Protein AF-0000000078215970 (afdb_homodimer)

Radius of gyration: 23.98 Å; Cα contacts (8 Å, |Δi|>4): 285; chains: 2; bounding box: 44×104×71 Å

InterPro domains:
  IPR000651 Ras-like guanine nucleotide exchange factor, N-terminal [PF00618] (35-127)
  IPR000651 Ras-like guanine nucleotide exchange factor, N-terminal [PS50212] (32-131)
  IPR023578 Ras guanine nucleotide exchange factor domain superfamily [SSF48366] (26-126)

Secondary structure (DSSP, 8-state):
----------------------TTTT-EEE-TTS-EEEE-HHHHHHHHS-BTTBPPPHHHHHHHHHHHHHHS-HHHHHHHHHHHHHHHHHH-GGGGSHHHHHHHHHHHHHHHHHHHHH-GGGGS-HHHH--/----------------------GGGG-EEE-TTS-EEEE-HHHHHHHHS-BTTBPPPHHHHHHHHHHHHHHS-HHHHHHHHHHHHHHHHHH-GGGGSHHHHHHHHHHHHHHHHHHHHH-GGGGS-HHHH--

pLDDT: mean 75.42, std 20.26, range [30.3, 95.69]

Organism: Teladorsagia circumcincta (NCBI:txid45464)

Solvent-accessible surface area (backbone atoms only — not comparable to full-atom values): 15361 Å² total; per-residue (Å²): 135,80,82,73,79,74,80,86,79,77,87,79,82,60,64,49,70,59,63,88,47,64,89,81,43,44,43,44,36,24,40,87,85,66,47,69,74,48,54,44,69,70,38,44,52,56,62,62,48,51,54,100,83,43,75,67,50,70,69,57,46,49,45,47,51,55,59,47,52,75,78,38,52,61,34,54,49,49,48,53,52,53,52,50,51,54,49,52,45,69,72,35,73,64,32,67,36,68,67,43,39,39,51,53,34,33,44,50,35,32,49,50,46,51,46,48,69,76,42,51,75,64,37,46,43,66,75,62,61,82,100,136,79,81,73,79,76,81,86,76,78,87,81,85,59,66,49,71,59,63,87,47,64,90,80,43,48,44,45,38,26,42,83,85,66,46,70,74,48,53,44,69,69,38,44,52,58,62,62,47,53,55,101,82,44,76,68,51,71,68,58,46,48,45,47,51,54,59,46,52,76,77,38,53,62,32,55,48,50,49,53,52,51,51,50,51,53,49,53,44,70,71,34,73,64,33,67,38,68,67,43,40,40,52,53,33,31,42,51,36,34,50,51,47,51,46,46,69,76,44,53,75,64,37,46,42,65,79,63,61,79,99

Sequence (262 aa):
MGYLRSPCEPAASARATAAALGPNQHDIVVDALGNVLSGSPEALIARLLPTRNSTADTNYMFSLLLNLRTVMSPEELMQKIVQQCMFTQNADAVNFCREGRDRMFSHLLRLCREWATSIPHDFRSEHMRTRMGYLRSPCEPAASARATAAALGPNQHDIVVDALGNVLSGSPEALIARLLPTRNSTADTNYMFSLLLNLRTVMSPEELMQKIVQQCMFTQNADAVNFCREGRDRMFSHLLRLCREWATSIPHDFRSEHMRTR

Foldseek 3Di:
DDPPDDDDPPDDDQPQPQPPDDPQLSFWRAGPVRATPAGDLLNLLVVLQDDPPDQQDLRNLLSSLVRNVVPDALVVNVVSNVVVLVVVCPVDCVSVDPVVVVSRVVSVVVSVVSCCVNPVLSPDDPVVNVD/DPPPPDDDPDDDDQPQPQPPDDPQLRFWRAGVVRATPAGDLLNLLVVLQDDPPDQQDLRNLLSSLVRNVVPDALVVNVVSNVVVLVVVCVVDCVSVDPVVVVVRVVSVVVSVVSCCVNPVLSPDDPVVNVD

Structure (mmCIF, N/CA/C/O backbone):
data_AF-0000000078215970-model_v1
#
loop_
_entity.id
_entity.type
_entity.pdbx_description
1 polymer 'N-terminal Ras-GEF domain-containing protein'
#
loop_
_atom_site.group_PDB
_atom_site.id
_atom_site.type_symbol
_atom_site.label_atom_id
_atom_site.label_alt_id
_atom_site.label_comp_id
_atom_site.label_asym_id
_atom_site.label_entity_id
_atom_site.label_seq_id
_atom_site.pdbx_PDB_ins_code
_atom_site.Cartn_x
_atom_site.Cartn_y
_atom_site.Cartn_z
_atom_site.occupancy
_atom_site.B_iso_or_equiv
_atom_site.auth_seq_id
_atom_site.auth_comp_id
_atom_site.auth_asym_id
_atom_site.auth_atom_id
_atom_site.pdbx_PDB_model_num
ATOM 1 N N . MET A 1 1 ? -24.953 -37.281 -49.156 1 32.38 1 MET A N 1
ATOM 2 C CA . MET A 1 1 ? -24.172 -37.906 -48.094 1 32.38 1 MET A CA 1
ATOM 3 C C . MET A 1 1 ? -23.578 -36.844 -47.156 1 32.38 1 MET A C 1
ATOM 5 O O . MET A 1 1 ? -22.734 -36.062 -47.594 1 32.38 1 MET A O 1
ATOM 9 N N . GLY A 1 2 ? -24.359 -36.281 -46.25 1 35.56 2 GLY A N 1
ATOM 10 C CA . GLY A 1 2 ? -24.297 -35.094 -45.406 1 35.56 2 GLY A CA 1
ATOM 11 C C . GLY A 1 2 ? -23.219 -35.188 -44.344 1 35.56 2 GLY A C 1
ATOM 12 O O . GLY A 1 2 ? -23.203 -36.125 -43.531 1 35.56 2 GLY A O 1
ATOM 13 N N . TYR A 1 3 ? -21.922 -34.688 -44.562 1 38.59 3 TYR A N 1
ATOM 14 C CA . TYR A 1 3 ? -20.75 -34.656 -43.688 1 38.59 3 TYR A CA 1
ATOM 15 C C . TYR A 1 3 ? -21.109 -34.094 -42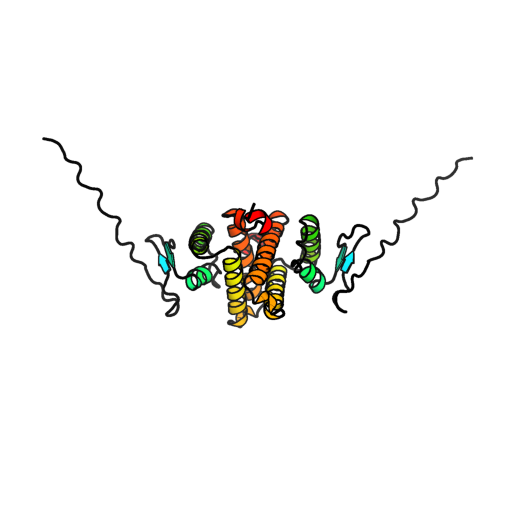.312 1 38.59 3 TYR A C 1
ATOM 17 O O . TYR A 1 3 ? -21.438 -32.906 -42.188 1 38.59 3 TYR A O 1
ATOM 25 N N . LEU A 1 4 ? -21.938 -34.812 -41.531 1 39.03 4 LEU A N 1
ATOM 26 C CA . LEU A 1 4 ? -22.297 -34.406 -40.188 1 39.03 4 LEU A CA 1
ATOM 27 C C . LEU A 1 4 ? -21.062 -34.062 -39.375 1 39.03 4 LEU A C 1
ATOM 29 O O . LEU A 1 4 ? -20.109 -34.844 -39.312 1 39.03 4 LEU A O 1
ATOM 33 N N . ARG A 1 5 ? -20.734 -32.75 -39.25 1 42.31 5 ARG A N 1
ATOM 34 C CA . ARG A 1 5 ? -19.719 -32.062 -38.469 1 42.31 5 ARG A CA 1
ATOM 35 C C . ARG A 1 5 ? -19.656 -32.562 -37.031 1 42.31 5 ARG A C 1
ATOM 37 O O . ARG A 1 5 ? -20.688 -32.625 -36.344 1 42.31 5 ARG A O 1
ATOM 44 N N . SER A 1 6 ? -18.766 -33.625 -36.812 1 40.88 6 SER A N 1
ATOM 45 C CA . SER A 1 6 ? -18.469 -34.219 -35.5 1 40.88 6 SER A CA 1
ATOM 46 C C . SER A 1 6 ? -18.344 -33.156 -34.406 1 40.88 6 SER A C 1
ATOM 48 O O . SER A 1 6 ? -17.906 -32.062 -34.688 1 40.88 6 SER A O 1
ATOM 50 N N . PRO A 1 7 ? -18.953 -33.375 -33.219 1 40.19 7 PRO A N 1
ATOM 51 C CA . PRO A 1 7 ? -19.047 -32.531 -32 1 40.19 7 PRO A CA 1
ATOM 52 C C . PRO A 1 7 ? -17.688 -32.094 -31.484 1 40.19 7 PRO A C 1
ATOM 54 O O . PRO A 1 7 ? -16.672 -32.75 -31.766 1 40.19 7 PRO A O 1
ATOM 57 N N . CYS A 1 8 ? -17.5 -30.812 -31.047 1 37.47 8 CYS A N 1
ATOM 58 C CA . CYS A 1 8 ? -16.5 -29.969 -30.375 1 37.47 8 CYS A CA 1
ATOM 59 C C . CYS A 1 8 ? -15.891 -30.688 -29.188 1 37.47 8 CYS A C 1
ATOM 61 O O . CYS A 1 8 ? -16.594 -31.062 -28.25 1 37.47 8 CYS A O 1
ATOM 63 N N . GLU A 1 9 ? -14.727 -31.469 -29.344 1 39.94 9 GLU A N 1
ATOM 64 C CA . GLU A 1 9 ? -13.891 -32.188 -28.375 1 39.94 9 GLU A CA 1
ATOM 65 C C . GLU A 1 9 ? -13.695 -31.359 -27.109 1 39.94 9 GLU A C 1
ATOM 67 O O . GLU A 1 9 ? -13.406 -30.156 -27.172 1 39.94 9 GLU A O 1
ATOM 72 N N . PRO A 1 10 ? -14.18 -31.75 -25.922 1 38.66 10 PRO A N 1
ATOM 73 C CA . PRO A 1 10 ? -14.055 -31.109 -24.609 1 38.66 10 PRO A CA 1
ATOM 74 C C . PRO A 1 10 ? -12.625 -30.656 -24.297 1 38.66 10 PRO A C 1
ATOM 76 O O . PRO A 1 10 ? -11.672 -31.203 -24.875 1 38.66 10 PRO A O 1
ATOM 79 N N . ALA A 1 11 ? -12.352 -29.469 -23.766 1 38.31 11 ALA A N 1
ATOM 80 C CA . ALA A 1 11 ? -11.188 -28.719 -23.312 1 38.31 11 ALA A CA 1
ATOM 81 C C . ALA A 1 11 ? -10.234 -29.609 -22.531 1 38.31 11 ALA A C 1
ATOM 83 O O . ALA A 1 11 ? -10.672 -30.453 -21.734 1 38.31 11 ALA A O 1
ATOM 84 N N . ALA A 1 12 ? -9.023 -30 -22.969 1 37.22 12 ALA A N 1
ATOM 85 C CA . ALA A 1 12 ? -7.82 -30.703 -22.547 1 37.22 12 ALA A CA 1
ATOM 86 C C . ALA A 1 12 ? -7.508 -30.438 -21.078 1 37.22 12 ALA A C 1
ATOM 88 O O . ALA A 1 12 ? -7.871 -29.375 -20.547 1 37.22 12 ALA A O 1
ATOM 89 N N . SER A 1 13 ? -7.078 -31.391 -20.219 1 37.66 13 SER A N 1
ATOM 90 C CA . SER A 1 13 ? -6.648 -31.703 -18.859 1 37.66 13 SER A CA 1
ATOM 91 C C . SER A 1 13 ? -5.465 -30.844 -18.438 1 37.66 13 SER A C 1
ATOM 93 O O . SER A 1 13 ? -4.332 -31.078 -18.859 1 37.66 13 SER A O 1
ATOM 95 N N . ALA A 1 14 ? -5.488 -29.547 -18.547 1 37.81 14 ALA A N 1
ATOM 96 C CA . ALA A 1 14 ? -4.398 -28.703 -18.062 1 37.81 14 ALA A CA 1
ATOM 97 C C . ALA A 1 14 ? -3.846 -29.219 -16.734 1 37.81 14 ALA A C 1
ATOM 99 O O . ALA A 1 14 ? -4.574 -29.312 -15.75 1 37.81 14 ALA A O 1
ATOM 100 N N . ARG A 1 15 ? -2.928 -30.078 -16.656 1 37.91 15 ARG A N 1
ATOM 101 C CA . ARG A 1 15 ? -2.088 -30.641 -15.602 1 37.91 15 ARG A CA 1
ATOM 102 C C . ARG A 1 15 ? -1.518 -29.531 -14.719 1 37.91 15 ARG A C 1
ATOM 104 O O . ARG A 1 15 ? -0.857 -28.609 -15.211 1 37.91 15 ARG A O 1
ATOM 111 N N . ALA A 1 16 ? -2.191 -29.109 -13.539 1 40.09 16 ALA A N 1
ATOM 112 C CA . ALA A 1 16 ? -1.858 -28.297 -12.367 1 40.09 16 ALA A CA 1
ATOM 113 C C . ALA A 1 16 ? -0.458 -28.625 -11.852 1 40.09 16 ALA A C 1
ATOM 115 O O . ALA A 1 16 ? -0.216 -29.719 -11.352 1 40.09 16 ALA A O 1
ATOM 116 N N . THR A 1 17 ? 0.567 -28.438 -12.539 1 38.75 17 THR A N 1
ATOM 117 C CA . THR A 1 17 ? 1.866 -28.609 -11.898 1 38.75 17 THR A CA 1
ATOM 118 C C . THR A 1 17 ? 1.917 -27.891 -10.555 1 38.75 17 THR A C 1
ATOM 120 O O . THR A 1 17 ? 1.728 -26.688 -10.484 1 38.75 17 THR A O 1
ATOM 123 N N . ALA A 1 18 ? 1.501 -28.438 -9.383 1 39.09 18 ALA A N 1
ATOM 124 C CA . ALA A 1 18 ? 1.571 -28.125 -7.961 1 39.09 18 ALA A CA 1
ATOM 125 C C . ALA A 1 18 ? 3.008 -27.828 -7.535 1 39.09 18 ALA A C 1
ATOM 127 O O . ALA A 1 18 ? 3.828 -28.75 -7.434 1 39.09 18 ALA A O 1
ATOM 128 N N . ALA A 1 19 ? 3.738 -26.891 -7.902 1 38.03 19 ALA A N 1
ATOM 129 C CA . ALA A 1 19 ? 5.059 -26.609 -7.344 1 38.03 19 ALA A CA 1
ATOM 130 C C . ALA A 1 19 ? 5.035 -26.688 -5.82 1 38.03 19 ALA A C 1
ATOM 132 O O . ALA A 1 19 ? 3.986 -26.516 -5.199 1 38.03 19 ALA A O 1
ATOM 133 N N . ALA A 1 20 ? 6.215 -27.109 -5.121 1 35.5 20 ALA A N 1
ATOM 134 C CA . ALA A 1 20 ? 6.57 -27.578 -3.781 1 35.5 20 ALA A CA 1
ATOM 135 C C . ALA A 1 20 ? 6.32 -26.484 -2.74 1 35.5 20 ALA A C 1
ATOM 137 O O . ALA A 1 20 ? 7.266 -25.906 -2.205 1 35.5 20 ALA A O 1
ATOM 138 N N . LEU A 1 21 ? 5.609 -25.406 -2.918 1 41.88 21 LEU A N 1
ATOM 139 C CA . LEU A 1 21 ? 5.488 -24.547 -1.74 1 41.88 21 LEU A CA 1
ATOM 140 C C . LEU A 1 21 ? 4.977 -25.344 -0.543 1 41.88 21 LEU A C 1
ATOM 142 O O . LEU A 1 21 ? 4.355 -26.391 -0.712 1 41.88 21 LEU A O 1
ATOM 146 N N . GLY A 1 22 ? 5.332 -25.062 0.69 1 40.31 22 GLY A N 1
ATOM 147 C CA . GLY A 1 22 ? 4.902 -25.859 1.832 1 40.31 22 GLY A CA 1
ATOM 148 C C . GLY A 1 22 ? 3.506 -26.422 1.673 1 40.31 22 GLY A C 1
ATOM 149 O O . GLY A 1 22 ? 2.795 -26.078 0.727 1 40.31 22 GLY A O 1
ATOM 150 N N . PRO A 1 23 ? 3.1 -27.359 2.504 1 44.72 23 PRO A N 1
ATOM 151 C CA . PRO A 1 23 ? 1.89 -28.188 2.416 1 44.72 23 PRO A CA 1
ATOM 152 C C . PRO A 1 23 ? 0.663 -27.375 1.988 1 44.72 23 PRO A C 1
ATOM 154 O O . PRO A 1 23 ? -0.196 -27.891 1.268 1 44.72 23 PRO A O 1
ATOM 157 N N . ASN A 1 24 ? 0.417 -26.219 2.514 1 47.28 24 ASN A N 1
ATOM 158 C CA . ASN A 1 24 ? -0.818 -25.469 2.295 1 47.28 24 ASN A CA 1
ATOM 159 C C . ASN A 1 24 ? -0.724 -24.594 1.057 1 47.28 24 ASN A C 1
ATOM 161 O O . ASN A 1 24 ? -1.667 -23.859 0.733 1 47.28 24 ASN A O 1
ATOM 165 N N . GLN A 1 25 ? 0.401 -24.328 0.548 1 51.62 25 GLN A N 1
ATOM 166 C CA . GLN A 1 25 ? 0.727 -23.469 -0.586 1 51.62 25 GLN A CA 1
ATOM 167 C C . GLN A 1 25 ? 0.218 -24.078 -1.894 1 51.62 25 GLN A C 1
ATOM 169 O O . GLN A 1 25 ? 0.407 -23.484 -2.965 1 51.62 25 GLN A O 1
ATOM 174 N N . HIS A 1 26 ? -0.068 -25.328 -1.854 1 55.75 26 HIS A N 1
ATOM 175 C CA . HIS A 1 26 ? -0.364 -26.234 -2.959 1 55.75 26 HIS A CA 1
ATOM 176 C C . HIS A 1 26 ? -1.699 -25.891 -3.611 1 55.75 26 HIS A C 1
ATOM 178 O O . HIS A 1 26 ? -2.084 -26.5 -4.609 1 55.75 26 HIS A O 1
ATOM 184 N N . ASP A 1 27 ? -2.186 -24.766 -3.18 1 77.19 27 ASP A N 1
ATOM 185 C CA . ASP A 1 27 ? -3.541 -24.766 -3.721 1 77.19 27 ASP A CA 1
ATOM 186 C C . ASP A 1 27 ? -3.658 -23.797 -4.891 1 77.19 27 ASP A C 1
ATOM 188 O O . ASP A 1 27 ? -4.465 -22.859 -4.855 1 77.19 27 ASP A O 1
ATOM 192 N N . ILE A 1 28 ? -2.572 -23.812 -5.77 1 82.75 28 ILE A N 1
ATOM 193 C CA . ILE A 1 28 ? -2.721 -22.969 -6.953 1 82.75 28 ILE A CA 1
ATOM 194 C C . ILE A 1 28 ? -2.889 -23.844 -8.195 1 82.75 28 ILE A C 1
ATOM 196 O O . ILE A 1 28 ? -2.215 -24.875 -8.328 1 82.75 28 ILE A O 1
ATOM 200 N N . VAL A 1 29 ? -3.818 -23.672 -9.008 1 87.12 29 VAL A N 1
ATOM 201 C CA . VAL A 1 29 ? -4.035 -24.312 -10.305 1 87.12 29 VAL A CA 1
ATOM 202 C C . VAL A 1 29 ? -3.492 -23.422 -11.422 1 87.12 29 VAL A C 1
ATOM 204 O O . VAL A 1 29 ? -3.863 -22.25 -11.531 1 87.12 29 VAL A O 1
ATOM 207 N N . VAL A 1 30 ? -2.482 -23.969 -12.18 1 85.56 30 VAL A N 1
ATOM 208 C CA . VAL A 1 30 ? -1.865 -23.219 -13.266 1 85.56 30 VAL A CA 1
ATOM 209 C C . VAL A 1 30 ? -2.1 -23.922 -14.594 1 85.56 30 VAL A C 1
ATOM 211 O O . VAL A 1 30 ? -2.23 -25.156 -14.625 1 85.56 30 VAL A O 1
ATOM 214 N N . ASP A 1 31 ? -2.213 -23.094 -15.656 1 86.38 31 ASP A N 1
ATOM 215 C CA . ASP A 1 31 ? -2.381 -23.703 -16.969 1 86.38 31 ASP A CA 1
ATOM 216 C C . ASP A 1 31 ? -1.036 -24.141 -17.547 1 86.38 31 ASP A C 1
ATOM 218 O O . ASP A 1 31 ? -0.012 -24.078 -16.859 1 86.38 31 ASP A O 1
ATOM 222 N N . ALA A 1 32 ? -1.061 -24.641 -18.766 1 87.56 32 ALA A N 1
ATOM 223 C CA . ALA A 1 32 ? 0.121 -25.203 -19.406 1 87.56 32 ALA A CA 1
ATOM 224 C C . ALA A 1 32 ? 1.194 -24.141 -19.609 1 87.56 32 ALA A C 1
ATOM 226 O O . ALA A 1 32 ? 2.383 -24.453 -19.703 1 87.56 32 ALA A O 1
ATOM 227 N N . LEU A 1 33 ? 0.812 -22.891 -19.609 1 81.31 33 LEU A N 1
ATOM 228 C CA . LEU A 1 33 ? 1.738 -21.797 -19.875 1 81.31 33 LEU A CA 1
ATOM 229 C C . LEU A 1 33 ? 2.242 -21.172 -18.578 1 81.31 33 LEU A C 1
ATOM 231 O O . LEU A 1 33 ? 3.035 -20.234 -18.594 1 81.31 33 LEU A O 1
ATOM 235 N N . GLY A 1 34 ? 1.729 -21.656 -17.453 1 81 34 GLY A N 1
ATOM 236 C CA . GLY A 1 34 ? 2.174 -21.156 -16.172 1 81 34 GLY A CA 1
ATOM 237 C C . GLY A 1 34 ? 1.286 -20.047 -15.625 1 81 34 GLY A C 1
ATOM 238 O O . GLY A 1 34 ? 1.579 -19.469 -14.578 1 81 34 GLY A O 1
ATOM 239 N N . ASN A 1 35 ? 0.219 -19.844 -16.406 1 81.69 35 ASN A N 1
ATOM 240 C CA . ASN A 1 35 ? -0.719 -18.828 -15.93 1 81.69 35 ASN A CA 1
ATOM 241 C C . ASN A 1 35 ? -1.604 -19.359 -14.805 1 81.69 35 ASN A C 1
ATOM 243 O O . ASN A 1 35 ? -2.047 -20.516 -14.852 1 81.69 35 ASN A O 1
ATOM 247 N N . VAL A 1 36 ? -1.736 -18.516 -13.766 1 84.81 36 VAL A N 1
ATOM 248 C CA . VAL A 1 36 ? -2.539 -18.922 -12.617 1 84.81 36 VAL A CA 1
ATOM 249 C C . VAL A 1 36 ? -4.02 -18.922 -13 1 84.81 36 VAL A C 1
ATOM 251 O O . VAL A 1 36 ? -4.547 -17.922 -13.477 1 84.81 36 VAL A O 1
ATOM 254 N N . LEU A 1 37 ? -4.707 -20.078 -12.852 1 86.56 37 LEU A N 1
ATOM 255 C CA . LEU A 1 37 ? -6.129 -20.234 -13.141 1 86.56 37 LEU A CA 1
ATOM 256 C C . LEU A 1 37 ? -6.965 -20.031 -11.883 1 86.56 37 LEU A C 1
ATOM 258 O O . LEU A 1 37 ? -8.039 -19.438 -11.938 1 86.56 37 LEU A O 1
ATOM 262 N N . SER A 1 38 ? -6.512 -20.562 -10.797 1 85.88 38 SER A N 1
ATOM 263 C CA . SER A 1 38 ? -7.199 -20.422 -9.516 1 85.88 38 SER A CA 1
ATOM 264 C C . SER A 1 38 ? -6.289 -20.828 -8.359 1 85.88 38 SER A C 1
ATOM 266 O O . SER A 1 38 ? -5.227 -21.422 -8.57 1 85.88 38 SER A O 1
ATOM 268 N N . GLY A 1 39 ? -6.617 -20.422 -7.09 1 89.38 39 GLY A N 1
ATOM 269 C CA . GLY A 1 39 ? -5.863 -20.781 -5.898 1 89.38 39 GLY A CA 1
ATOM 270 C C . GLY A 1 39 ? -6.465 -20.203 -4.625 1 89.38 39 GLY A C 1
ATOM 271 O O . GLY A 1 39 ? -7.352 -19.344 -4.68 1 89.38 39 GLY A O 1
ATOM 272 N N . SER A 1 40 ? -6.07 -20.734 -3.486 1 90.06 40 SER A N 1
ATOM 273 C CA . SER A 1 40 ? -6.48 -20.156 -2.207 1 90.06 40 SER A CA 1
ATOM 274 C C . SER A 1 40 ? -5.988 -18.734 -2.064 1 90.06 40 SER A C 1
ATOM 276 O O . SER A 1 40 ? -4.938 -18.375 -2.602 1 90.06 40 SER A O 1
ATOM 278 N N . PRO A 1 41 ? -6.742 -17.875 -1.374 1 90.19 41 PRO A N 1
ATOM 279 C CA . PRO A 1 41 ? -6.328 -16.484 -1.169 1 90.19 41 PRO A CA 1
ATOM 280 C C . PRO A 1 41 ? -4.91 -16.375 -0.614 1 90.19 41 PRO A C 1
ATOM 282 O O . PRO A 1 41 ? -4.129 -15.539 -1.087 1 90.19 41 PRO A O 1
ATOM 285 N N . GLU A 1 42 ? -4.555 -17.188 0.343 1 88.56 42 GLU A N 1
ATOM 286 C CA . GLU A 1 42 ? -3.236 -17.156 0.967 1 88.56 42 GLU A CA 1
ATOM 287 C C . GLU A 1 42 ? -2.137 -17.469 -0.043 1 88.56 42 GLU A C 1
ATOM 289 O O . GLU A 1 42 ? -1.093 -16.812 -0.055 1 88.56 42 GLU A O 1
ATOM 294 N N . ALA A 1 43 ? -2.398 -18.469 -0.842 1 89 43 ALA A N 1
ATOM 295 C CA . ALA A 1 43 ? -1.41 -18.859 -1.839 1 89 43 ALA A CA 1
ATOM 296 C C . ALA A 1 43 ? -1.253 -17.797 -2.916 1 89 43 ALA A C 1
ATOM 298 O O . ALA A 1 43 ? -0.137 -17.5 -3.348 1 89 43 ALA A O 1
ATOM 299 N N . LEU A 1 44 ? -2.355 -17.219 -3.367 1 91.44 44 LEU A N 1
ATOM 300 C CA . LEU A 1 44 ? -2.332 -16.188 -4.398 1 91.44 44 LEU A CA 1
ATOM 301 C C . LEU A 1 44 ? -1.597 -14.945 -3.908 1 91.44 44 LEU A C 1
ATOM 303 O O . LEU A 1 44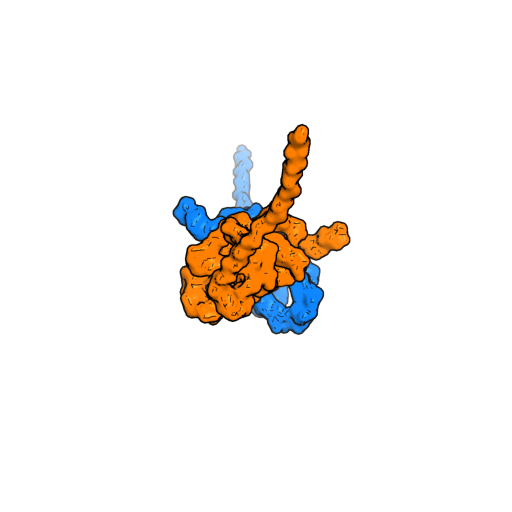 ? -0.795 -14.359 -4.641 1 91.44 44 LEU A O 1
ATOM 307 N N . ILE A 1 45 ? -1.826 -14.547 -2.66 1 91.62 45 ILE A N 1
ATOM 308 C CA . ILE A 1 45 ? -1.182 -13.375 -2.084 1 91.62 45 ILE A CA 1
ATOM 309 C C . ILE A 1 45 ? 0.318 -13.625 -1.947 1 91.62 45 ILE A C 1
ATOM 311 O O . ILE A 1 45 ? 1.129 -12.734 -2.223 1 91.62 45 ILE A O 1
ATOM 315 N N . ALA A 1 46 ? 0.714 -14.805 -1.537 1 86.06 46 ALA A N 1
ATOM 316 C CA . ALA A 1 46 ? 2.125 -15.156 -1.394 1 86.06 46 ALA A CA 1
ATOM 317 C C . ALA A 1 46 ? 2.854 -15.055 -2.73 1 86.06 46 ALA A C 1
ATOM 319 O O . ALA A 1 46 ? 4.027 -14.68 -2.779 1 86.06 46 ALA A O 1
ATOM 320 N N . ARG A 1 47 ? 2.131 -15.367 -3.779 1 85.88 47 ARG A N 1
ATOM 321 C CA . ARG A 1 47 ? 2.727 -15.328 -5.113 1 85.88 47 ARG A CA 1
ATOM 322 C C . ARG A 1 47 ? 2.781 -13.898 -5.641 1 85.88 47 ARG A C 1
ATOM 324 O O . ARG A 1 47 ? 3.619 -13.578 -6.488 1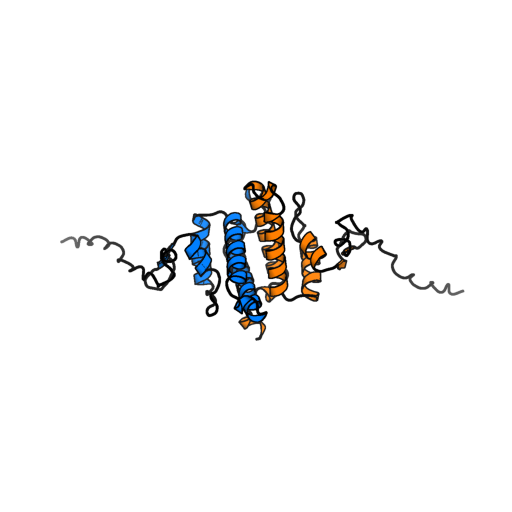 85.88 47 ARG A O 1
ATOM 331 N N . LEU A 1 48 ? 1.851 -13.094 -5.215 1 87.94 48 LEU A N 1
ATOM 332 C CA . LEU A 1 48 ? 1.793 -11.695 -5.633 1 87.94 48 LEU A CA 1
ATOM 333 C C . LEU A 1 48 ? 2.998 -10.922 -5.109 1 87.94 48 LEU A C 1
ATOM 335 O O . LEU A 1 48 ? 3.48 -10 -5.766 1 87.94 48 LEU A O 1
ATOM 339 N N . LEU A 1 49 ? 3.439 -11.195 -3.92 1 82.62 49 LEU A N 1
ATOM 340 C CA . LEU A 1 49 ? 4.57 -10.516 -3.301 1 82.62 49 LEU A CA 1
ATOM 341 C C . LEU A 1 49 ? 5.883 -11.188 -3.678 1 82.62 49 LEU A C 1
ATOM 343 O O . LEU A 1 49 ? 5.992 -12.414 -3.627 1 82.62 49 LEU A O 1
ATOM 347 N N . PRO A 1 50 ? 6.68 -10.438 -4.609 1 65.31 50 PRO A N 1
ATOM 348 C CA . PRO A 1 50 ? 7.891 -11.055 -5.164 1 65.31 50 PRO A CA 1
ATOM 349 C C . PRO A 1 50 ? 8.734 -11.758 -4.102 1 65.31 50 PRO A C 1
ATOM 351 O O . PRO A 1 50 ? 8.758 -11.336 -2.945 1 65.31 50 PRO A O 1
ATOM 354 N N . THR A 1 51 ? 9.062 -12.992 -4.516 1 59.69 51 THR A N 1
ATOM 355 C CA . THR A 1 51 ? 10.109 -13.672 -3.764 1 59.69 51 THR A CA 1
ATOM 356 C C . THR A 1 51 ? 11.477 -13.07 -4.078 1 59.69 51 THR A C 1
ATOM 358 O O . THR A 1 51 ? 11.617 -12.305 -5.031 1 59.69 51 THR A O 1
ATOM 361 N N . ARG A 1 52 ? 12.414 -13.141 -3.207 1 57.84 52 ARG A N 1
ATOM 362 C CA . ARG A 1 52 ? 13.789 -12.648 -3.279 1 57.84 52 ARG A CA 1
ATOM 363 C C . ARG A 1 52 ? 14.289 -12.641 -4.719 1 57.84 52 ARG A C 1
ATOM 365 O O . ARG A 1 52 ? 15.117 -11.797 -5.086 1 57.84 52 ARG A O 1
ATOM 372 N N . ASN A 1 53 ? 13.781 -13.508 -5.594 1 56.06 53 ASN A N 1
ATOM 373 C CA . ASN A 1 53 ? 14.516 -13.688 -6.84 1 56.06 53 ASN A CA 1
ATOM 374 C C . ASN A 1 53 ? 13.648 -13.391 -8.055 1 56.06 53 ASN A C 1
ATOM 376 O O . ASN A 1 53 ? 14.062 -13.609 -9.195 1 56.06 53 ASN A O 1
ATOM 380 N N . SER A 1 54 ? 12.508 -12.953 -7.855 1 59.16 54 SER A N 1
ATOM 381 C CA . SER A 1 54 ? 11.758 -12.766 -9.094 1 59.16 54 SER A CA 1
ATOM 382 C C . SER A 1 54 ? 10.602 -11.789 -8.898 1 59.16 54 SER A C 1
ATOM 384 O O . SER A 1 54 ? 9.938 -11.812 -7.859 1 59.16 54 SER A O 1
ATOM 386 N N . THR A 1 55 ? 10.641 -10.711 -9.766 1 62.06 55 THR A N 1
ATOM 387 C CA . THR A 1 55 ? 9.5 -9.805 -9.805 1 62.06 55 THR A CA 1
ATOM 388 C C . THR A 1 55 ? 8.406 -10.359 -10.719 1 62.06 55 THR A C 1
ATOM 390 O O . THR A 1 55 ? 8.695 -10.844 -11.812 1 62.06 55 THR A O 1
ATOM 393 N N . ALA A 1 56 ? 7.316 -10.602 -10.141 1 69.44 56 ALA A N 1
ATOM 394 C CA . ALA A 1 56 ? 6.176 -11.008 -10.961 1 69.44 56 ALA A CA 1
ATOM 395 C C . ALA A 1 56 ? 5.941 -10.023 -12.102 1 69.44 56 ALA A C 1
ATOM 397 O O . ALA A 1 56 ? 6.051 -8.805 -11.914 1 69.44 56 ALA A O 1
ATOM 398 N N . ASP A 1 57 ? 5.977 -10.547 -13.352 1 78.56 57 ASP A N 1
ATOM 399 C CA . A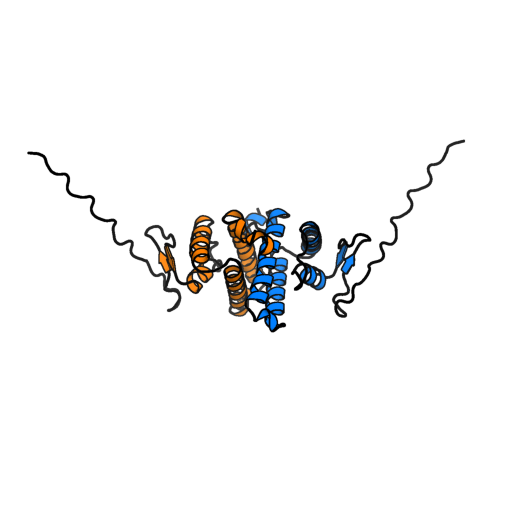SP A 1 57 ? 5.691 -9.648 -14.469 1 78.56 57 ASP A CA 1
ATOM 400 C C . ASP A 1 57 ? 4.266 -9.109 -14.391 1 78.56 57 ASP A C 1
ATOM 402 O O . ASP A 1 57 ? 3.467 -9.57 -13.57 1 78.56 57 ASP A O 1
ATOM 406 N N . THR A 1 58 ? 3.982 -8.148 -15.203 1 82.62 58 THR A N 1
ATOM 407 C CA . THR A 1 58 ? 2.729 -7.402 -15.156 1 82.62 58 THR A CA 1
ATOM 408 C C . THR A 1 58 ? 1.542 -8.32 -15.43 1 82.62 58 THR A C 1
ATOM 410 O O . THR A 1 58 ? 0.513 -8.234 -14.758 1 82.62 58 THR A O 1
ATOM 413 N N . ASN A 1 59 ? 1.66 -9.211 -16.406 1 84 59 ASN A N 1
ATOM 414 C CA . ASN A 1 59 ? 0.575 -10.125 -16.75 1 84 59 ASN A CA 1
ATOM 415 C C . ASN A 1 59 ? 0.279 -11.102 -15.625 1 84 59 ASN A C 1
ATOM 417 O O . ASN A 1 59 ? -0.884 -11.398 -15.344 1 84 59 ASN A O 1
ATOM 421 N N . TYR A 1 60 ? 1.388 -11.531 -15.109 1 85.06 60 TYR A N 1
ATOM 422 C CA . TYR A 1 60 ? 1.256 -12.453 -13.984 1 85.06 60 TYR A CA 1
ATOM 423 C C . TYR A 1 60 ? 0.567 -11.773 -12.805 1 85.06 60 TYR A C 1
ATOM 425 O O . TYR A 1 60 ? -0.383 -12.32 -12.242 1 85.06 60 TYR A O 1
ATOM 433 N N . MET A 1 61 ? 0.958 -10.57 -12.383 1 89.12 61 MET A N 1
ATOM 434 C CA . MET A 1 61 ? 0.358 -9.805 -11.297 1 89.12 61 MET A CA 1
ATOM 435 C C . MET A 1 61 ? -1.115 -9.531 -11.57 1 89.12 61 MET A C 1
ATOM 437 O O . MET A 1 61 ? -1.955 -9.656 -10.68 1 89.12 61 MET A O 1
ATOM 441 N N . PHE A 1 62 ? -1.416 -9.242 -12.82 1 89.31 62 PHE A N 1
ATOM 442 C CA . PHE A 1 62 ? -2.787 -8.953 -13.219 1 89.31 62 PHE A CA 1
ATOM 443 C C . PHE A 1 62 ? -3.684 -10.164 -13 1 89.31 62 PHE A C 1
ATOM 445 O O . PHE A 1 62 ? -4.777 -10.047 -12.438 1 89.31 62 PHE A O 1
ATOM 452 N N . SER A 1 63 ? -3.203 -11.328 -13.43 1 89.56 63 SER A N 1
ATOM 453 C CA . SER A 1 63 ? -3.98 -12.555 -13.289 1 89.56 63 SER A CA 1
ATOM 454 C C . SER A 1 63 ? -4.238 -12.875 -11.828 1 89.56 63 SER A C 1
ATOM 456 O O . SER A 1 63 ? -5.348 -13.273 -11.461 1 89.56 63 SER A O 1
ATOM 458 N N . LEU A 1 64 ? -3.248 -12.672 -10.992 1 92.62 64 LEU A N 1
ATOM 459 C CA . LEU A 1 64 ? -3.396 -12.922 -9.562 1 92.62 64 LEU A CA 1
ATOM 460 C C . LEU A 1 64 ? -4.395 -11.953 -8.938 1 92.62 64 LEU A C 1
ATOM 462 O O . LEU A 1 64 ? -5.273 -12.367 -8.18 1 92.62 64 LEU A O 1
ATOM 466 N N . LEU A 1 65 ? -4.344 -10.664 -9.281 1 93.44 65 LEU A N 1
ATOM 467 C CA . LEU A 1 65 ? -5.25 -9.633 -8.773 1 93.44 65 LEU A CA 1
ATOM 468 C C . LEU A 1 65 ? -6.688 -9.93 -9.18 1 93.44 65 LEU A C 1
ATOM 470 O O . LEU A 1 65 ? -7.605 -9.82 -8.367 1 93.44 65 LEU A O 1
ATOM 474 N N . LEU A 1 66 ? -6.848 -10.391 -10.414 1 91.12 66 LEU A N 1
ATOM 475 C CA . LEU A 1 66 ? -8.172 -10.719 -10.93 1 91.12 66 LEU A CA 1
ATOM 476 C C . LEU A 1 66 ? -8.781 -11.875 -10.148 1 91.12 66 LEU A C 1
ATOM 478 O O . LEU A 1 66 ? -9.953 -11.828 -9.766 1 91.12 66 LEU A O 1
ATOM 482 N N . ASN A 1 67 ? -8.039 -12.891 -9.914 1 92.81 67 ASN A N 1
ATOM 483 C CA . ASN A 1 67 ? -8.516 -14.031 -9.141 1 92.81 67 ASN A CA 1
ATOM 484 C C . ASN A 1 67 ? -8.867 -13.641 -7.711 1 92.81 67 ASN A C 1
ATOM 486 O O . ASN A 1 67 ? -9.922 -14.023 -7.199 1 92.81 67 ASN A O 1
ATOM 490 N N . LEU A 1 68 ? -8.055 -12.781 -7.078 1 95 68 LEU A N 1
ATOM 491 C CA . LEU A 1 68 ? -8.25 -12.367 -5.695 1 95 68 LEU A CA 1
ATOM 492 C C . LEU A 1 68 ? -9.484 -11.477 -5.562 1 95 68 LEU A C 1
ATOM 494 O O . LEU A 1 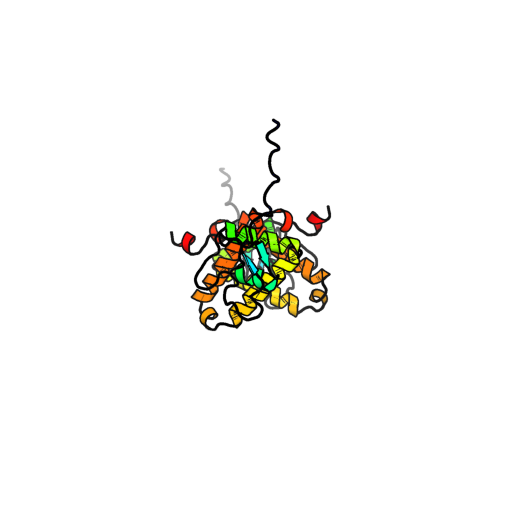68 ? -10.219 -11.578 -4.578 1 95 68 LEU A O 1
ATOM 498 N N . ARG A 1 69 ? -9.719 -10.703 -6.527 1 91.75 69 ARG A N 1
ATOM 499 C CA . ARG A 1 69 ? -10.836 -9.766 -6.496 1 91.75 69 ARG A CA 1
ATOM 500 C C . ARG A 1 69 ? -12.172 -10.5 -6.52 1 91.75 69 ARG A C 1
ATOM 502 O O . ARG A 1 69 ? -13.18 -9.984 -6.031 1 91.75 69 ARG A O 1
ATOM 509 N N . THR A 1 70 ? -12.203 -11.664 -7.059 1 91.94 70 THR A N 1
ATOM 510 C CA . THR A 1 70 ? -13.438 -12.438 -7.148 1 91.94 70 THR A CA 1
ATOM 511 C C . THR A 1 70 ? -13.844 -12.961 -5.777 1 91.94 70 THR A C 1
ATOM 513 O O . THR A 1 70 ? -15.031 -13.211 -5.531 1 91.94 70 THR A O 1
ATOM 516 N N . VAL A 1 71 ? -12.867 -13.062 -4.898 1 92 71 VAL A N 1
ATOM 517 C CA . VAL A 1 71 ? -13.164 -13.766 -3.66 1 92 71 VAL A CA 1
ATOM 518 C C . VAL A 1 71 ? -13.055 -12.805 -2.477 1 92 71 VAL A C 1
ATOM 520 O O . VAL A 1 71 ? -13.391 -13.164 -1.346 1 92 71 VAL A O 1
ATOM 523 N N . MET A 1 72 ? -12.578 -11.531 -2.705 1 94.06 72 MET A N 1
ATOM 524 C CA . MET A 1 72 ? -12.453 -10.602 -1.587 1 94.06 72 MET A CA 1
ATOM 525 C C . MET A 1 72 ? -12.555 -9.156 -2.066 1 94.06 72 MET A C 1
ATOM 527 O O . MET A 1 72 ? -12.312 -8.867 -3.24 1 94.06 72 MET A O 1
ATOM 531 N N . SER A 1 73 ? -12.992 -8.281 -1.125 1 94 73 SER A N 1
ATOM 532 C CA . SER A 1 73 ? -13.078 -6.852 -1.416 1 94 73 SER A CA 1
ATOM 533 C C . SER A 1 73 ? -11.695 -6.227 -1.527 1 94 73 SER A C 1
ATOM 535 O O . SER A 1 73 ? -10.711 -6.789 -1.041 1 94 73 SER A O 1
ATOM 537 N N . PRO A 1 74 ? -11.57 -5.094 -2.188 1 95.06 74 PRO A N 1
ATOM 538 C CA . PRO A 1 74 ? -10.289 -4.395 -2.281 1 95.06 74 PRO A CA 1
ATOM 539 C C . PRO A 1 74 ? -9.68 -4.09 -0.915 1 95.06 74 PRO A C 1
ATOM 541 O O . PRO A 1 74 ? -8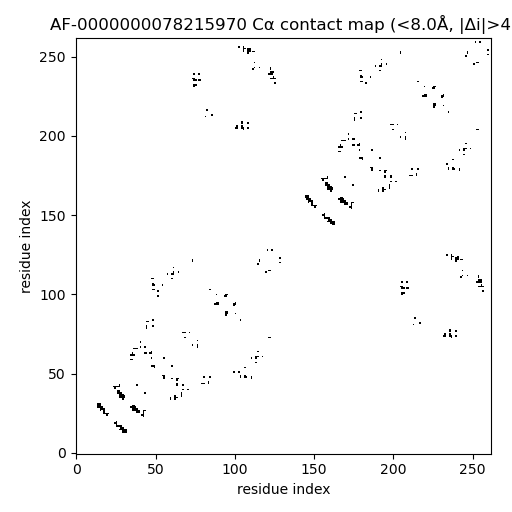.461 -4.18 -0.742 1 95.06 74 PRO A O 1
ATOM 544 N N . GLU A 1 75 ? -10.492 -3.783 0.032 1 94.06 75 GLU A N 1
ATOM 545 C CA . GLU A 1 75 ? -10.016 -3.473 1.375 1 94.06 75 GLU A CA 1
ATOM 546 C C . GLU A 1 75 ? -9.43 -4.711 2.053 1 94.06 75 GLU A C 1
ATOM 548 O O . GLU A 1 75 ? -8.375 -4.641 2.686 1 94.06 75 GLU A O 1
ATOM 553 N N . GLU A 1 76 ? -10.156 -5.746 1.859 1 93.56 76 GLU A N 1
ATOM 554 C CA . GLU A 1 76 ? -9.68 -7.012 2.416 1 93.56 76 GLU A CA 1
ATOM 555 C C . GLU A 1 76 ? -8.383 -7.449 1.755 1 93.56 76 GLU A C 1
ATOM 557 O O . GLU A 1 76 ? -7.469 -7.934 2.428 1 93.56 76 GLU A O 1
ATOM 562 N N . LEU A 1 77 ? -8.328 -7.293 0.483 1 95.69 77 LEU A N 1
ATOM 563 C CA . LEU A 1 77 ? -7.121 -7.633 -0.265 1 95.69 77 LEU A CA 1
ATOM 564 C C . LEU A 1 77 ? -5.938 -6.801 0.21 1 95.69 77 LEU A C 1
ATOM 566 O O . LEU A 1 77 ? -4.859 -7.34 0.475 1 95.69 77 LEU A O 1
ATOM 570 N N . MET A 1 78 ? -6.109 -5.547 0.324 1 95.31 78 MET A N 1
ATOM 571 C CA . MET A 1 78 ? -5.055 -4.66 0.809 1 95.31 78 MET A CA 1
ATOM 572 C C . MET A 1 78 ? -4.59 -5.074 2.201 1 95.31 78 MET A C 1
ATOM 574 O O . MET A 1 78 ? -3.391 -5.125 2.469 1 95.31 78 MET A O 1
ATOM 578 N N . GLN A 1 79 ? -5.5 -5.375 3.021 1 93.44 79 GLN A N 1
ATOM 579 C CA . GLN A 1 79 ? -5.188 -5.809 4.379 1 93.44 79 GLN A CA 1
ATOM 580 C C . GLN A 1 79 ? -4.293 -7.043 4.367 1 93.44 79 GLN A C 1
ATOM 582 O O . GLN A 1 79 ? -3.287 -7.094 5.078 1 93.44 79 GLN A O 1
ATOM 587 N N . LYS A 1 80 ? -4.676 -8.016 3.617 1 93.44 80 LYS A N 1
ATOM 588 C CA . LYS A 1 80 ? -3.924 -9.266 3.555 1 93.44 80 LYS A CA 1
ATOM 589 C C . LYS A 1 80 ? -2.527 -9.047 2.982 1 93.44 80 LYS A C 1
ATOM 591 O O . LYS A 1 80 ? -1.562 -9.672 3.418 1 93.44 80 LYS A O 1
ATOM 596 N N . ILE A 1 81 ? -2.426 -8.18 1.963 1 93.62 81 ILE A N 1
ATOM 597 C CA . ILE A 1 81 ? -1.132 -7.848 1.378 1 93.62 81 ILE A CA 1
ATOM 598 C C . ILE A 1 81 ? -0.232 -7.219 2.439 1 93.62 81 ILE A C 1
ATOM 600 O O . ILE A 1 81 ? 0.925 -7.613 2.596 1 93.62 81 ILE A O 1
ATOM 604 N N . VAL A 1 82 ? -0.769 -6.258 3.189 1 93.25 82 VAL A N 1
ATOM 605 C CA . VAL A 1 82 ? -0.021 -5.566 4.234 1 93.25 82 VAL A CA 1
ATOM 606 C C . VAL A 1 82 ? 0.422 -6.566 5.301 1 93.25 82 VAL A C 1
ATOM 608 O O . VAL A 1 82 ? 1.575 -6.551 5.738 1 93.25 82 VAL A O 1
ATOM 611 N N . GLN A 1 83 ? -0.492 -7.398 5.738 1 90.88 83 GLN A N 1
ATOM 612 C CA . GLN A 1 83 ? -0.193 -8.414 6.746 1 90.88 83 GLN A CA 1
ATOM 613 C C . GLN A 1 83 ? 0.92 -9.344 6.277 1 90.88 83 GLN A C 1
ATOM 615 O O . GLN A 1 83 ? 1.843 -9.648 7.035 1 90.88 83 GLN A O 1
ATOM 620 N N . GLN A 1 84 ? 0.827 -9.789 5.055 1 89.12 84 GLN A N 1
ATOM 621 C CA . GLN A 1 84 ? 1.839 -10.688 4.512 1 89.12 84 GLN A CA 1
ATOM 622 C C . GLN A 1 84 ? 3.199 -10 4.434 1 89.12 84 GLN A C 1
ATOM 624 O O . GLN A 1 84 ? 4.23 -10.633 4.68 1 89.12 84 GLN A O 1
ATOM 629 N N . CYS A 1 85 ? 3.223 -8.75 4.016 1 88.25 85 CYS A N 1
ATOM 630 C CA . CYS A 1 85 ? 4.461 -7.984 3.965 1 88.25 85 CYS A CA 1
ATOM 631 C C . CYS A 1 85 ? 5.109 -7.906 5.34 1 88.25 85 CYS A C 1
ATOM 633 O O . CYS A 1 85 ? 6.32 -8.109 5.473 1 88.25 85 CYS A O 1
ATOM 635 N N . MET A 1 86 ? 4.348 -7.645 6.328 1 87.62 86 MET A N 1
ATOM 636 C CA . MET A 1 86 ? 4.863 -7.527 7.688 1 87.62 86 MET A CA 1
ATOM 637 C C . MET A 1 86 ? 5.363 -8.875 8.195 1 87.62 86 MET A C 1
ATOM 639 O O . MET A 1 86 ? 6.391 -8.945 8.875 1 87.62 86 MET A O 1
ATOM 643 N N . PHE A 1 87 ? 4.609 -9.867 7.875 1 85.75 87 PHE A N 1
ATOM 644 C CA . PHE A 1 87 ? 5.016 -11.211 8.258 1 85.75 87 PHE A CA 1
ATOM 645 C C . PHE A 1 87 ? 6.359 -11.578 7.641 1 85.75 87 PHE A C 1
ATOM 647 O O . PHE A 1 87 ? 7.254 -12.07 8.328 1 85.75 87 PHE A O 1
ATOM 654 N N . THR A 1 88 ? 6.527 -11.258 6.352 1 82.31 88 THR A N 1
ATOM 655 C CA . THR A 1 88 ? 7.762 -11.562 5.641 1 82.31 88 THR A CA 1
ATOM 656 C C . THR A 1 88 ? 8.922 -10.742 6.191 1 82.31 88 THR A C 1
ATOM 658 O O . THR A 1 88 ? 10.039 -11.242 6.324 1 82.31 88 THR A O 1
ATOM 661 N N . GLN A 1 89 ? 8.68 -9.539 6.496 1 81.38 89 GLN A N 1
ATOM 662 C CA . GLN A 1 89 ? 9.703 -8.656 7.043 1 81.38 89 GLN A CA 1
ATOM 663 C C . GLN A 1 89 ? 10.211 -9.164 8.391 1 81.38 89 GLN A C 1
ATOM 665 O O . GLN A 1 89 ? 11.398 -9.047 8.695 1 81.38 89 GLN A O 1
ATOM 670 N N . ASN A 1 90 ? 9.312 -9.766 9.133 1 83.81 90 ASN A N 1
ATOM 671 C CA . ASN A 1 90 ? 9.672 -10.195 10.477 1 83.81 90 ASN A CA 1
ATOM 672 C C . ASN A 1 90 ? 10.219 -11.617 10.484 1 83.81 90 ASN A C 1
ATOM 674 O O . ASN A 1 90 ? 10.875 -12.031 11.445 1 83.81 90 ASN A O 1
ATOM 678 N N . ALA A 1 91 ? 9.891 -12.398 9.539 1 79.19 91 ALA A N 1
ATOM 679 C CA . ALA A 1 91 ? 10.242 -13.82 9.5 1 79.19 91 ALA A CA 1
ATOM 680 C C . ALA A 1 91 ? 11.688 -14.016 9.047 1 79.19 91 ALA A C 1
ATOM 682 O O . ALA A 1 91 ? 12.312 -15.016 9.391 1 79.19 91 ALA A O 1
ATOM 683 N N . ASP A 1 92 ? 12.164 -13.172 8.258 1 72.5 92 ASP A N 1
ATOM 684 C CA . ASP A 1 92 ? 13.477 -13.391 7.66 1 72.5 92 ASP A CA 1
ATOM 685 C C . ASP A 1 92 ? 14.461 -12.297 8.086 1 72.5 92 ASP A C 1
ATOM 687 O O . ASP A 1 92 ? 14.266 -11.125 7.777 1 72.5 92 ASP A O 1
ATOM 691 N N . ALA A 1 93 ? 15.445 -12.703 8.75 1 70.12 93 ALA A N 1
ATOM 692 C CA . ALA A 1 93 ? 16.5 -11.812 9.234 1 70.12 93 ALA A CA 1
ATOM 693 C C . ALA A 1 93 ? 17.062 -10.961 8.102 1 70.12 93 ALA A C 1
ATOM 695 O O . ALA A 1 93 ? 17.516 -9.836 8.328 1 70.12 93 ALA A O 1
ATOM 696 N N . VAL A 1 94 ? 17.156 -11.57 6.875 1 67 94 VAL A N 1
ATOM 697 C CA . VAL A 1 94 ? 17.719 -10.852 5.727 1 67 94 VAL A CA 1
ATOM 698 C C . VAL A 1 94 ? 16.906 -9.578 5.48 1 67 94 VAL A C 1
ATOM 700 O O . VAL A 1 94 ? 17.469 -8.57 5.035 1 67 94 VAL A O 1
ATOM 703 N N . ASN A 1 95 ? 15.695 -9.68 5.902 1 65.19 95 ASN A N 1
ATOM 704 C CA . ASN A 1 95 ? 14.82 -8.531 5.664 1 65.19 95 ASN A CA 1
ATOM 705 C C . ASN A 1 95 ? 15.047 -7.434 6.699 1 65.19 95 ASN A C 1
ATOM 707 O O . ASN A 1 95 ? 14.461 -6.352 6.594 1 65.19 95 ASN A O 1
ATOM 711 N N . PHE A 1 96 ? 15.977 -7.91 7.484 1 68.81 96 PHE A N 1
ATOM 712 C CA . PHE A 1 96 ? 16.297 -6.898 8.477 1 68.81 96 PHE A CA 1
ATOM 713 C C . PHE A 1 96 ? 17.359 -5.938 7.945 1 68.81 96 PHE A C 1
ATOM 715 O O . PHE A 1 96 ? 17.469 -4.801 8.414 1 68.81 96 PHE A O 1
ATOM 722 N N . CYS A 1 97 ? 17.953 -6.535 6.828 1 80.06 97 CYS A N 1
ATOM 723 C CA . CYS A 1 97 ? 18.891 -5.586 6.242 1 80.06 97 CYS A CA 1
ATOM 724 C C . CYS A 1 97 ? 18.172 -4.629 5.293 1 80.06 97 CYS A C 1
ATOM 726 O O . CYS A 1 97 ? 17.109 -4.949 4.773 1 80.06 97 CYS A O 1
ATOM 728 N N . ARG A 1 98 ? 18.781 -3.537 5.074 1 85.44 98 ARG A N 1
ATOM 729 C CA . ARG A 1 98 ? 18.188 -2.453 4.297 1 85.44 98 ARG A CA 1
ATOM 730 C C . ARG A 1 98 ? 17.859 -2.908 2.877 1 85.44 98 ARG A C 1
ATOM 732 O O . ARG A 1 98 ? 16.797 -2.584 2.342 1 85.44 98 ARG A O 1
ATOM 739 N N . GLU A 1 99 ? 18.75 -3.727 2.373 1 84.94 99 GLU A N 1
ATOM 740 C CA . GLU A 1 99 ? 18.594 -4.168 0.991 1 84.94 99 GLU A CA 1
ATOM 741 C C . GLU A 1 99 ? 17.344 -5.047 0.833 1 84.94 99 GLU A C 1
ATOM 743 O O . GLU A 1 99 ? 16.609 -4.918 -0.146 1 84.94 99 GLU A O 1
ATOM 748 N N . GLY A 1 100 ? 17.203 -5.984 1.743 1 83.12 100 GLY A N 1
ATOM 749 C CA . GLY A 1 100 ? 16.047 -6.863 1.708 1 83.12 100 GLY A CA 1
ATOM 750 C C . GLY A 1 100 ? 14.727 -6.125 1.894 1 83.12 100 GLY A C 1
ATOM 751 O O . GLY A 1 100 ? 13.75 -6.406 1.197 1 83.12 100 GLY A O 1
ATOM 752 N N . ARG A 1 101 ? 14.75 -5.148 2.695 1 85.69 101 ARG A N 1
ATOM 753 C CA . ARG A 1 101 ? 13.562 -4.336 2.953 1 85.69 101 ARG A CA 1
ATOM 754 C C . ARG A 1 101 ? 13.219 -3.48 1.739 1 85.69 101 ARG A C 1
ATOM 756 O O . ARG A 1 101 ? 12.055 -3.416 1.332 1 85.69 101 ARG A O 1
ATOM 763 N N . ASP A 1 102 ? 14.227 -2.906 1.188 1 87.69 102 ASP A N 1
ATOM 764 C CA . ASP A 1 102 ? 14.023 -2.066 0.011 1 87.69 102 ASP A CA 1
ATOM 765 C C . ASP A 1 102 ? 13.438 -2.875 -1.146 1 87.69 102 ASP A C 1
ATOM 767 O O . ASP A 1 102 ? 12.57 -2.389 -1.875 1 87.69 102 ASP A O 1
ATOM 771 N N . ARG A 1 103 ? 13.953 -4.043 -1.235 1 86.44 103 ARG A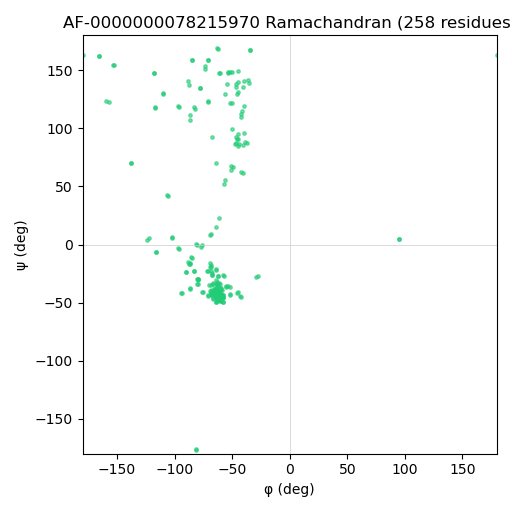 N 1
ATOM 772 C CA . ARG A 1 103 ? 13.453 -4.914 -2.297 1 86.44 103 ARG A CA 1
ATOM 773 C C . ARG A 1 103 ? 11.984 -5.25 -2.086 1 86.44 103 ARG A C 1
ATOM 775 O O . ARG A 1 103 ? 11.188 -5.188 -3.025 1 86.44 103 ARG A O 1
ATOM 782 N N . MET A 1 104 ? 11.664 -5.555 -0.944 1 87.44 104 MET A N 1
ATOM 783 C CA . MET A 1 104 ? 10.289 -5.918 -0.615 1 87.44 104 MET A CA 1
ATOM 784 C C . MET A 1 104 ? 9.336 -4.754 -0.884 1 87.44 104 MET A C 1
ATOM 786 O O . MET A 1 104 ? 8.312 -4.93 -1.539 1 87.44 104 MET A O 1
ATOM 790 N N . PHE A 1 105 ? 9.75 -3.59 -0.511 1 90.62 105 PHE A N 1
ATOM 791 C CA . PHE A 1 105 ? 8.828 -2.467 -0.625 1 90.62 105 PHE A CA 1
ATOM 792 C C . PHE A 1 105 ? 8.836 -1.899 -2.039 1 90.62 105 PHE A C 1
ATOM 794 O O . PHE A 1 105 ? 7.84 -1.326 -2.49 1 90.62 105 PHE A O 1
ATOM 801 N N . SER A 1 106 ? 9.914 -2.143 -2.754 1 90.19 106 SER A N 1
ATOM 802 C CA . SER A 1 106 ? 9.883 -1.845 -4.184 1 90.19 106 SER A CA 1
ATOM 803 C C . SER A 1 106 ? 8.844 -2.697 -4.902 1 90.19 106 SER A C 1
ATOM 805 O O . SER A 1 106 ? 8.133 -2.205 -5.777 1 90.19 106 SER A O 1
ATOM 807 N N . HIS A 1 107 ? 8.766 -3.891 -4.473 1 87.12 107 HIS A N 1
ATOM 808 C CA . HIS A 1 107 ? 7.777 -4.805 -5.047 1 87.12 107 HIS A CA 1
ATOM 809 C C . HIS A 1 107 ? 6.359 -4.391 -4.672 1 87.12 107 HIS A C 1
ATOM 811 O O . HIS A 1 107 ? 5.441 -4.492 -5.488 1 87.12 107 HIS A O 1
ATOM 817 N N . LEU A 1 108 ? 6.188 -3.963 -3.5 1 91.69 108 LEU A N 1
ATOM 818 C CA . LEU A 1 108 ? 4.883 -3.492 -3.045 1 91.69 108 LEU A CA 1
ATOM 819 C C . LEU A 1 108 ? 4.438 -2.268 -3.838 1 91.69 108 LEU A C 1
ATOM 821 O O . LEU A 1 108 ? 3.268 -2.152 -4.203 1 91.69 108 LEU A O 1
ATOM 825 N N . LEU A 1 109 ? 5.355 -1.396 -4.109 1 93.94 109 LEU A N 1
ATOM 826 C CA . LEU A 1 109 ? 5.051 -0.219 -4.918 1 93.94 109 LEU A CA 1
ATOM 827 C C . LEU A 1 109 ? 4.645 -0.619 -6.332 1 93.94 109 LEU A C 1
ATOM 829 O O . LEU A 1 109 ? 3.658 -0.109 -6.867 1 93.94 109 LEU A O 1
ATOM 833 N N . ARG A 1 110 ? 5.332 -1.543 -6.84 1 90.69 110 ARG A N 1
ATOM 834 C CA . ARG A 1 110 ? 5.012 -2.047 -8.172 1 90.69 110 ARG A CA 1
ATOM 835 C C . ARG A 1 110 ? 3.635 -2.701 -8.195 1 90.69 110 ARG A C 1
ATOM 837 O O . ARG A 1 110 ? 2.863 -2.508 -9.133 1 90.69 110 ARG A O 1
ATOM 844 N N . LEU A 1 111 ? 3.393 -3.449 -7.203 1 92.25 111 LEU A N 1
ATOM 845 C CA . LEU A 1 111 ? 2.096 -4.102 -7.066 1 92.25 111 LEU A CA 1
ATOM 846 C C . LEU A 1 111 ? 0.973 -3.07 -7 1 92.25 111 LEU A C 1
ATOM 848 O O . LEU A 1 111 ? -0.052 -3.219 -7.668 1 92.25 111 LEU A O 1
ATOM 852 N N . CYS A 1 112 ? 1.124 -2.029 -6.289 1 94 112 CYS A N 1
ATOM 853 C CA . CYS A 1 112 ? 0.12 -0.979 -6.16 1 94 112 CYS A CA 1
ATOM 854 C C . CYS A 1 112 ? -0.122 -0.286 -7.496 1 94 112 CYS A C 1
ATOM 856 O O . CYS A 1 112 ? -1.266 0.009 -7.848 1 94 112 CYS A O 1
ATOM 858 N N . ARG A 1 113 ? 0.969 -0.113 -8.18 1 93.12 113 ARG A N 1
ATOM 859 C CA . ARG A 1 113 ? 0.833 0.503 -9.492 1 93.12 113 ARG A CA 1
ATOM 860 C C . ARG A 1 113 ? 0.017 -0.381 -10.43 1 93.12 113 ARG A C 1
ATOM 862 O O . ARG A 1 113 ? -0.896 0.098 -11.109 1 93.12 113 ARG A O 1
ATOM 869 N N . GLU A 1 114 ? 0.373 -1.592 -10.484 1 92.44 114 GLU A N 1
ATOM 870 C CA . GLU A 1 114 ? -0.351 -2.523 -11.344 1 92.44 114 GLU A CA 1
ATOM 871 C C . GLU A 1 114 ? -1.821 -2.613 -10.945 1 92.44 114 GLU A C 1
ATOM 873 O O . GLU A 1 114 ? -2.705 -2.623 -11.805 1 92.44 114 GLU A O 1
ATOM 878 N N . TRP A 1 115 ? -2.096 -2.672 -9.703 1 95.5 115 TRP A N 1
ATOM 879 C CA . TRP A 1 115 ? -3.453 -2.752 -9.172 1 95.5 115 TRP A CA 1
ATOM 880 C C . TRP A 1 115 ? -4.258 -1.513 -9.547 1 95.5 115 TRP A C 1
ATOM 882 O O . TRP A 1 115 ? -5.363 -1.621 -10.086 1 95.5 115 TRP A O 1
ATOM 892 N N . ALA A 1 116 ? -3.744 -0.385 -9.367 1 93.81 116 ALA A N 1
ATOM 893 C CA . ALA A 1 116 ? -4.434 0.871 -9.656 1 93.81 116 ALA A CA 1
ATOM 894 C C . ALA A 1 116 ? -4.672 1.033 -11.156 1 93.81 116 ALA A C 1
ATOM 896 O O . ALA A 1 116 ? -5.688 1.593 -11.57 1 93.81 116 ALA A O 1
ATOM 897 N N . THR A 1 117 ? -3.756 0.537 -11.984 1 92.06 117 THR A N 1
ATOM 898 C CA . THR A 1 117 ? -3.857 0.641 -13.43 1 92.06 117 THR A CA 1
ATOM 899 C C . THR A 1 117 ? -4.887 -0.345 -13.977 1 92.06 117 THR A C 1
ATOM 901 O O . THR A 1 117 ? -5.664 -0.009 -14.875 1 92.06 117 THR A O 1
ATOM 904 N N . SER A 1 118 ? -4.887 -1.508 -13.445 1 91.5 118 SER A N 1
ATOM 905 C CA . SER A 1 118 ? -5.719 -2.586 -13.969 1 91.5 118 SER A CA 1
ATOM 906 C C . SER A 1 118 ? -7.16 -2.451 -13.484 1 91.5 118 SER A C 1
ATOM 908 O O . SER A 1 118 ? -8.094 -2.779 -14.219 1 91.5 118 SER A O 1
ATOM 910 N N . ILE A 1 119 ? -7.336 -1.954 -12.266 1 93.31 119 ILE A N 1
ATOM 911 C CA . ILE A 1 119 ? -8.664 -1.889 -11.656 1 93.31 119 ILE A CA 1
ATOM 912 C C . ILE A 1 119 ? -8.844 -0.552 -10.945 1 93.31 119 ILE A C 1
ATOM 914 O O . ILE A 1 119 ? -8.984 -0.512 -9.719 1 93.31 119 ILE A O 1
ATOM 918 N N . PRO A 1 120 ? -8.945 0.494 -11.625 1 92.44 120 PRO A N 1
ATOM 919 C CA . PRO A 1 120 ? -8.953 1.829 -11.016 1 92.44 120 PRO A CA 1
ATOM 920 C C . PRO A 1 120 ? -10.133 2.041 -10.078 1 92.44 120 PRO A C 1
ATOM 922 O O . PRO A 1 120 ? -10.031 2.801 -9.109 1 92.44 120 PRO A O 1
ATOM 925 N N . HIS A 1 121 ? -11.234 1.378 -10.25 1 92.25 121 HIS A N 1
ATOM 926 C CA . HIS A 1 121 ? -12.43 1.562 -9.43 1 92.25 121 HIS A CA 1
ATOM 927 C C . HIS A 1 121 ? -12.195 1.094 -8 1 92.25 121 HIS A C 1
ATOM 929 O O . HIS A 1 121 ? -12.852 1.569 -7.07 1 92.25 121 HIS A O 1
ATOM 935 N N . ASP A 1 122 ? -11.258 0.201 -7.773 1 93.69 122 ASP A N 1
ATOM 936 C CA . ASP A 1 122 ? -10.953 -0.32 -6.445 1 93.69 122 ASP A CA 1
ATOM 937 C C . ASP A 1 122 ? -10.328 0.76 -5.562 1 93.69 122 ASP A C 1
ATOM 939 O O . ASP A 1 122 ? -10.32 0.639 -4.336 1 93.69 122 ASP A O 1
ATOM 943 N N . PHE A 1 123 ? -9.789 1.818 -6.117 1 92.19 123 PHE A N 1
ATOM 944 C CA . PHE A 1 123 ? -9.008 2.809 -5.383 1 92.19 123 PHE A CA 1
ATOM 945 C C . PHE A 1 123 ? -9.844 4.055 -5.105 1 92.19 123 PHE A C 1
ATOM 947 O O . PHE A 1 123 ? -9.32 5.062 -4.621 1 92.19 123 PHE A O 1
ATOM 954 N N . ARG A 1 124 ? -11.102 3.861 -5.469 1 84.81 124 ARG A N 1
ATOM 955 C CA . ARG A 1 124 ? -12.016 4.961 -5.176 1 84.81 124 ARG A CA 1
ATOM 956 C C . ARG A 1 124 ? -12.617 4.82 -3.783 1 84.81 124 ARG A C 1
ATOM 958 O O . ARG A 1 124 ? -12.75 3.707 -3.27 1 84.81 124 ARG A O 1
ATOM 965 N N . SER A 1 125 ? -12.766 5.973 -3.047 1 70.62 125 SER A N 1
ATOM 966 C CA . SER A 1 125 ? -13.297 5.934 -1.688 1 70.62 125 SER A CA 1
ATOM 967 C C . SER A 1 125 ? -14.617 5.172 -1.631 1 70.62 125 SER A C 1
ATOM 969 O O . SER A 1 125 ? -15.312 5.055 -2.639 1 70.62 125 SER A O 1
ATOM 971 N N . GLU A 1 126 ? -14.742 4.547 -0.415 1 67.31 126 GLU A N 1
ATOM 972 C CA . GLU A 1 126 ? -16 3.848 -0.157 1 67.31 126 GLU A CA 1
ATOM 973 C C . GLU A 1 126 ? -17.203 4.707 -0.552 1 67.31 126 GLU A C 1
ATOM 975 O O . GLU A 1 126 ? -18.172 4.203 -1.118 1 67.31 126 GLU A O 1
ATOM 980 N N . HIS A 1 127 ? -17.062 5.961 -0.198 1 62.19 127 HIS A N 1
ATOM 981 C CA . HIS A 1 127 ? -18.156 6.871 -0.499 1 62.19 127 HIS A CA 1
ATOM 982 C C . HIS A 1 127 ? -18.375 6.984 -2.004 1 62.19 127 HIS A C 1
ATOM 984 O O . HIS A 1 127 ? -19.5 7.211 -2.451 1 62.19 127 HIS A O 1
ATOM 990 N N . MET A 1 128 ? -17.375 6.871 -2.637 1 62.56 128 MET A N 1
ATOM 991 C CA . MET A 1 128 ? -17.469 7.012 -4.086 1 62.56 128 MET A CA 1
ATOM 992 C C . MET A 1 128 ? -17.859 5.688 -4.738 1 62.56 128 MET A C 1
ATOM 994 O O . MET A 1 128 ? -18.281 5.66 -5.891 1 62.56 128 MET A O 1
ATOM 998 N N . ARG A 1 129 ? -17.797 4.629 -3.941 1 61.78 129 ARG A N 1
ATOM 999 C CA . ARG A 1 129 ? -18.141 3.334 -4.52 1 61.78 129 ARG A CA 1
ATOM 1000 C C . ARG A 1 129 ? -19.641 3.08 -4.434 1 61.78 129 ARG A C 1
ATOM 1002 O O . ARG A 1 129 ? -20.203 2.369 -5.27 1 61.78 129 ARG A O 1
ATOM 1009 N N . THR A 1 130 ? -20.344 3.492 -3.342 1 53.03 130 THR A N 1
ATOM 1010 C CA . THR A 1 130 ? -21.781 3.271 -3.119 1 53.03 130 THR A CA 1
ATOM 1011 C C . THR A 1 130 ? -22.609 4.234 -3.957 1 53.03 130 THR A C 1
ATOM 1013 O O . THR A 1 130 ? -23.844 4.172 -3.941 1 53.03 130 THR A O 1
ATOM 1016 N N . ARG A 1 131 ? -21.938 5.113 -4.68 1 47 131 ARG A N 1
ATOM 1017 C CA . ARG A 1 131 ? -22.797 5.973 -5.48 1 47 131 ARG A CA 1
ATOM 1018 C C . ARG A 1 131 ? -23 5.398 -6.883 1 47 131 ARG A C 1
ATOM 1020 O O . ARG A 1 131 ? -22.047 4.875 -7.48 1 47 131 ARG A O 1
ATOM 1027 N N . MET B 1 1 ? 10.195 66.688 -6.336 1 30.3 1 MET B N 1
ATOM 1028 C CA . MET B 1 1 ? 10.227 66.062 -5.023 1 30.3 1 MET B CA 1
ATOM 1029 C C . MET B 1 1 ? 9.805 64.562 -5.117 1 30.3 1 MET B C 1
ATOM 1031 O O . MET B 1 1 ? 8.648 64.312 -5.395 1 30.3 1 MET B O 1
ATOM 1035 N N . GLY B 1 2 ? 10.617 63.719 -5.672 1 36.5 2 GLY B N 1
ATOM 1036 C CA . GLY B 1 2 ? 10.578 62.375 -6.156 1 36.5 2 GLY B CA 1
ATOM 1037 C C . GLY B 1 2 ? 10.305 61.344 -5.062 1 36.5 2 GLY B C 1
ATOM 1038 O O . GLY B 1 2 ? 11.148 61.125 -4.195 1 36.5 2 GLY B O 1
ATOM 1039 N N . TYR B 1 3 ? 9.016 61.312 -4.508 1 39.06 3 TYR B N 1
ATOM 1040 C CA . TYR B 1 3 ? 8.672 60.406 -3.416 1 39.06 3 TYR B CA 1
ATOM 1041 C C . TYR B 1 3 ? 9.18 59 -3.688 1 39.06 3 TYR B C 1
ATOM 1043 O O . TYR B 1 3 ? 8.906 58.406 -4.746 1 39.06 3 TYR B O 1
ATOM 1051 N N . LEU B 1 4 ? 10.438 58.688 -3.301 1 39.38 4 LEU B N 1
ATOM 1052 C CA . LEU B 1 4 ? 11.133 57.406 -3.234 1 39.38 4 LEU B CA 1
ATOM 1053 C C . LEU B 1 4 ? 10.234 56.344 -2.609 1 39.38 4 LEU B C 1
ATOM 1055 O O . LEU B 1 4 ? 9.75 56.5 -1.488 1 39.38 4 LEU B O 1
ATOM 1059 N N . ARG B 1 5 ? 9.359 55.688 -3.432 1 42.44 5 ARG B N 1
ATOM 1060 C CA . ARG B 1 5 ? 8.531 54.531 -3.07 1 42.44 5 ARG B CA 1
ATOM 1061 C C . ARG B 1 5 ? 9.305 53.562 -2.197 1 42.44 5 ARG B C 1
ATOM 1063 O O . ARG B 1 5 ? 10.43 53.156 -2.533 1 42.44 5 ARG B O 1
ATOM 1070 N N . SER B 1 6 ? 9.086 53.719 -0.832 1 40.97 6 SER B N 1
ATOM 1071 C CA . SER B 1 6 ? 9.609 52.875 0.236 1 40.97 6 SER B CA 1
ATOM 1072 C C . SER B 1 6 ? 9.586 51.406 -0.158 1 40.97 6 SER B C 1
ATOM 1074 O O . SER B 1 6 ? 8.734 50.969 -0.941 1 40.97 6 SER B O 1
ATOM 1076 N N . PRO B 1 7 ? 10.641 50.594 0.199 1 40.62 7 PRO B N 1
ATOM 1077 C CA . PRO B 1 7 ? 10.945 49.188 -0.041 1 40.62 7 PRO B CA 1
ATOM 1078 C C . PRO B 1 7 ? 9.844 48.25 0.455 1 40.62 7 PRO B C 1
ATOM 1080 O O . PRO B 1 7 ? 9.062 48.625 1.335 1 40.62 7 PRO B O 1
ATOM 1083 N N . CYS B 1 8 ? 9.336 47.281 -0.381 1 38.03 8 CYS B N 1
ATOM 1084 C CA . CYS B 1 8 ? 8.438 46.125 -0.273 1 38.03 8 CYS B CA 1
ATOM 1085 C C . CYS B 1 8 ? 8.695 45.344 1.02 1 38.03 8 CYS B C 1
ATOM 1087 O O . CYS B 1 8 ? 9.789 44.844 1.23 1 38.03 8 CYS B O 1
ATOM 1089 N N . GLU B 1 9 ? 8.055 45.75 2.199 1 40.03 9 GLU B N 1
ATOM 1090 C CA . GLU B 1 9 ? 8.07 45.125 3.521 1 40.03 9 GLU B CA 1
ATOM 1091 C C . GLU B 1 9 ? 8.008 43.594 3.416 1 40.03 9 GLU B C 1
ATOM 1093 O O . GLU B 1 9 ? 7.215 43.062 2.641 1 40.03 9 GLU B O 1
ATOM 1098 N N . PRO B 1 10 ? 9.008 42.875 3.908 1 39.53 10 PRO B N 1
ATOM 1099 C CA . PRO B 1 10 ? 9.125 41.406 3.92 1 39.53 10 PRO B CA 1
ATOM 1100 C C . PRO B 1 10 ? 7.844 40.719 4.402 1 39.53 10 PRO B C 1
ATOM 1102 O O . PRO B 1 10 ? 7.039 41.344 5.105 1 39.53 10 PRO B O 1
ATOM 1105 N N . ALA B 1 11 ? 7.371 39.625 3.807 1 38.94 11 ALA B N 1
ATOM 1106 C CA . ALA B 1 11 ? 6.273 38.688 3.947 1 38.94 11 ALA B CA 1
ATOM 1107 C C . ALA B 1 11 ? 6.035 38.312 5.414 1 38.94 11 ALA B C 1
ATOM 1109 O O . ALA B 1 11 ? 6.984 38.125 6.168 1 38.94 11 ALA B O 1
ATOM 1110 N N . ALA B 1 12 ? 4.934 38.656 6.121 1 38 12 ALA B N 1
ATOM 1111 C CA . ALA B 1 12 ? 4.258 38.438 7.398 1 38 12 ALA B CA 1
ATOM 1112 C C . ALA B 1 12 ? 4.434 37 7.879 1 38 12 ALA B C 1
ATOM 1114 O O . ALA B 1 12 ? 4.633 36.094 7.074 1 38 12 ALA B O 1
ATOM 1115 N N . SER B 1 13 ? 4.629 36.688 9.219 1 37.41 13 SER B N 1
ATOM 1116 C CA . SER B 1 13 ? 4.836 35.656 10.227 1 37.41 13 SER B CA 1
ATOM 1117 C C . SER B 1 13 ? 3.715 34.625 10.195 1 37.41 13 SER B C 1
ATOM 1119 O O . SER B 1 13 ? 2.6 34.906 10.641 1 37.41 13 SER B O 1
ATOM 1121 N N . ALA B 1 14 ? 3.404 33.969 9.117 1 37.5 14 ALA B N 1
ATOM 1122 C CA . ALA B 1 14 ? 2.428 32.875 9.086 1 37.5 14 ALA B CA 1
ATOM 1123 C C . ALA B 1 14 ? 2.506 32.031 10.352 1 37.5 14 ALA B C 1
ATOM 1125 O O . ALA B 1 14 ? 3.553 31.469 10.656 1 37.5 14 ALA B O 1
ATOM 1126 N N . ARG B 1 15 ? 1.866 32.281 11.422 1 36.84 15 ARG B N 1
ATOM 1127 C CA . ARG B 1 15 ? 1.592 31.625 12.688 1 36.84 15 ARG B CA 1
ATOM 1128 C C . ARG B 1 15 ? 1.212 30.156 12.469 1 36.84 15 ARG B C 1
ATOM 1130 O O . ARG B 1 15 ? 0.28 29.859 11.719 1 36.84 15 ARG B O 1
ATOM 1137 N N . ALA B 1 16 ? 2.213 29.141 12.562 1 40.66 16 ALA B N 1
ATOM 1138 C CA . ALA B 1 16 ? 2.172 27.672 12.68 1 40.66 16 ALA B CA 1
ATOM 1139 C C . ALA B 1 16 ? 1.072 27.234 13.641 1 40.66 16 ALA B C 1
ATOM 1141 O O . ALA B 1 16 ? 1.161 27.484 14.852 1 40.66 16 ALA B O 1
ATOM 1142 N N . THR B 1 17 ? -0.128 27.484 13.43 1 38.66 17 THR B N 1
ATOM 1143 C CA . THR B 1 17 ? -1.125 26.891 14.32 1 38.66 17 THR B CA 1
ATOM 1144 C C . THR B 1 17 ? -0.813 25.422 14.586 1 38.66 17 THR B C 1
ATOM 1146 O O . THR B 1 17 ? -0.753 24.609 13.656 1 38.66 17 THR B O 1
ATOM 1149 N N . ALA B 1 18 ? 0.024 25 15.578 1 38.72 18 ALA B N 1
ATOM 1150 C CA . ALA B 1 18 ? 0.363 23.719 16.203 1 38.72 18 ALA B CA 1
ATOM 1151 C C . ALA B 1 18 ? -0.894 22.984 16.641 1 38.72 18 ALA B C 1
ATOM 1153 O O . ALA B 1 18 ? -1.562 23.391 17.594 1 38.72 18 ALA B O 1
ATOM 1154 N N . ALA B 1 19 ? -1.771 22.5 15.938 1 38.5 19 ALA B N 1
ATOM 1155 C CA . ALA B 1 19 ? -2.85 21.656 16.453 1 38.5 19 ALA B CA 1
ATOM 1156 C C . ALA B 1 19 ? -2.312 20.609 17.422 1 38.5 19 ALA B C 1
ATOM 1158 O O . ALA B 1 19 ? -1.153 20.203 17.344 1 38.5 19 ALA B O 1
ATOM 1159 N N . ALA B 1 20 ? -3.051 20.312 18.578 1 35.44 20 ALA B N 1
ATOM 1160 C CA . ALA B 1 20 ? -2.812 19.594 19.828 1 35.44 20 ALA B CA 1
ATOM 1161 C C . ALA B 1 20 ? -2.49 18.125 19.562 1 35.44 20 ALA B C 1
ATOM 1163 O O . ALA B 1 20 ? -3.371 17.266 19.641 1 35.44 20 ALA B O 1
ATOM 1164 N N . LEU B 1 21 ? -2.02 17.641 18.453 1 41.78 21 LEU B N 1
ATOM 1165 C CA . LEU B 1 21 ? -1.663 16.219 18.5 1 41.78 21 LEU B CA 1
ATOM 1166 C C . LEU B 1 21 ? -0.72 15.93 19.656 1 41.78 21 LEU B C 1
ATOM 1168 O O . LEU B 1 21 ? -0.048 16.828 20.156 1 41.78 21 LEU B O 1
ATOM 1172 N N . GLY B 1 22 ? -0.715 14.789 20.297 1 40.19 22 GLY B N 1
ATOM 1173 C CA . GLY B 1 22 ? 0.147 14.523 21.438 1 40.19 22 GLY B CA 1
ATOM 1174 C C . GLY B 1 22 ? 1.498 15.203 21.344 1 40.19 22 GLY B C 1
ATOM 1175 O O . GLY B 1 22 ? 1.848 15.742 20.281 1 40.19 22 GLY B O 1
ATOM 1176 N N . PRO B 1 23 ? 2.279 15.266 22.406 1 44.78 23 PRO B N 1
ATOM 1177 C CA . PRO B 1 23 ? 3.51 16.047 22.594 1 44.78 23 PRO B CA 1
ATOM 1178 C C . PRO B 1 23 ? 4.422 15.992 21.375 1 44.78 23 PRO B C 1
ATOM 1180 O O . PRO B 1 23 ? 5.094 16.984 21.047 1 44.78 23 PRO B O 1
ATOM 1183 N N . ASN B 1 24 ? 4.656 14.875 20.75 1 47.22 24 ASN B N 1
ATOM 1184 C CA . ASN B 1 24 ? 5.645 14.711 19.688 1 47.22 24 ASN B CA 1
ATOM 1185 C C . ASN B 1 24 ? 5.055 15.031 18.312 1 47.22 24 ASN B C 1
ATOM 1187 O O . ASN B 1 24 ? 5.738 14.914 17.297 1 47.22 24 ASN B O 1
ATOM 1191 N N . GLN B 1 25 ? 3.812 15.109 18.172 1 51.59 25 GLN B N 1
ATOM 1192 C CA . GLN B 1 25 ? 3.031 15.352 16.953 1 51.59 25 GLN B CA 1
ATOM 1193 C C . GLN B 1 25 ? 3.23 16.781 16.453 1 51.59 25 GLN B C 1
ATOM 1195 O O . GLN B 1 25 ? 2.633 17.188 15.453 1 51.59 25 GLN B O 1
ATOM 1200 N N . HIS B 1 26 ? 3.748 17.609 17.312 1 55.66 26 HIS B N 1
ATOM 1201 C CA . HIS B 1 26 ? 3.84 19.062 17.25 1 55.66 26 HIS B CA 1
ATOM 1202 C C . HIS B 1 26 ? 4.816 19.5 16.156 1 55.66 26 HIS B C 1
ATOM 1204 O O . HIS B 1 26 ? 4.973 20.703 15.906 1 55.66 26 HIS B O 1
ATOM 1210 N N . ASP B 1 27 ? 5.234 18.547 15.414 1 77.75 27 ASP B N 1
ATOM 1211 C CA . ASP B 1 27 ? 6.32 19.141 14.648 1 77.75 27 ASP B CA 1
ATOM 1212 C C . ASP B 1 27 ? 5.902 19.375 13.195 1 77.75 27 ASP B C 1
ATOM 1214 O O . ASP B 1 27 ? 6.531 18.859 12.273 1 77.75 27 ASP B O 1
ATOM 1218 N N . ILE B 1 28 ? 4.605 19.891 13.047 1 83.19 28 ILE B N 1
ATOM 1219 C CA . ILE B 1 28 ? 4.242 20.234 11.672 1 83.19 28 ILE B CA 1
ATOM 1220 C C . ILE B 1 28 ? 4.145 21.75 11.523 1 83.19 28 ILE B C 1
ATOM 1222 O O . ILE B 1 28 ? 3.623 22.438 12.406 1 83.19 28 ILE B O 1
ATOM 1226 N N . VAL B 1 29 ? 4.719 22.359 10.602 1 87.31 29 VAL B N 1
ATOM 1227 C CA . VAL B 1 29 ? 4.613 23.781 10.234 1 87.31 29 VAL B CA 1
ATOM 1228 C C . VAL B 1 29 ? 3.615 23.938 9.094 1 87.31 29 VAL B C 1
ATOM 1230 O O . VAL B 1 29 ? 3.746 23.297 8.047 1 87.31 29 VAL B O 1
ATOM 1233 N N . VAL B 1 30 ? 2.516 24.719 9.367 1 85.69 30 VAL B N 1
ATOM 1234 C CA . VAL B 1 30 ? 1.48 24.938 8.359 1 85.69 30 VAL B CA 1
ATOM 1235 C C . VAL B 1 30 ? 1.393 26.422 8.023 1 85.69 30 VAL B C 1
ATOM 1237 O O . VAL B 1 30 ? 1.714 27.281 8.852 1 85.69 30 VAL B O 1
ATOM 1240 N N . ASP B 1 31 ? 1.042 26.672 6.738 1 86.5 31 ASP B N 1
ATOM 1241 C CA . ASP B 1 31 ? 0.879 28.062 6.352 1 86.5 31 ASP B CA 1
ATOM 1242 C C . ASP B 1 31 ? -0.494 28.594 6.766 1 86.5 31 ASP B C 1
ATOM 1244 O O . ASP B 1 31 ? -1.242 27.906 7.465 1 86.5 31 ASP B O 1
ATOM 1248 N N . ALA B 1 32 ? -0.785 29.828 6.395 1 87.5 32 ALA B N 1
ATOM 1249 C CA . ALA B 1 32 ? -2.006 30.516 6.805 1 87.5 32 ALA B CA 1
ATOM 1250 C C . ALA B 1 32 ? -3.244 29.812 6.254 1 87.5 32 ALA B C 1
ATOM 1252 O O . ALA B 1 32 ? -4.336 29.938 6.812 1 87.5 32 ALA B O 1
ATOM 1253 N N . LEU B 1 33 ? -3.09 29.047 5.207 1 81.25 33 LEU B N 1
ATOM 1254 C CA . LEU B 1 33 ? -4.211 28.391 4.547 1 81.25 33 LEU B CA 1
ATOM 1255 C C . LEU B 1 33 ? -4.367 26.953 5.039 1 81.25 33 LEU B C 1
ATOM 1257 O O . LEU B 1 33 ? -5.258 26.234 4.59 1 81.25 33 LEU B O 1
ATOM 1261 N N . GLY B 1 34 ? -3.447 26.516 5.895 1 81.12 34 GLY B N 1
ATOM 1262 C CA . GLY B 1 34 ? -3.533 25.172 6.434 1 81.12 34 GLY B CA 1
ATOM 1263 C C . GLY B 1 34 ? -2.703 24.172 5.66 1 81.12 34 GLY B C 1
ATOM 1264 O O . GLY B 1 34 ? -2.734 22.969 5.953 1 81.12 34 GLY B O 1
ATOM 1265 N N . ASN B 1 35 ? -1.982 24.75 4.699 1 81.81 35 ASN B N 1
ATOM 1266 C CA . ASN B 1 35 ? -1.114 23.859 3.928 1 81.81 35 ASN B CA 1
ATOM 1267 C C . ASN B 1 35 ? 0.151 23.5 4.703 1 81.81 35 ASN B C 1
ATOM 1269 O O . ASN B 1 35 ? 0.734 24.359 5.375 1 81.81 35 ASN B O 1
ATOM 1273 N N . VAL B 1 36 ? 0.456 22.188 4.656 1 84.94 36 VAL B N 1
ATOM 1274 C CA . VAL B 1 36 ? 1.633 21.719 5.383 1 84.94 36 VAL B CA 1
ATOM 1275 C C . VAL B 1 36 ? 2.898 22.219 4.684 1 84.94 36 VAL B C 1
ATOM 1277 O O . VAL B 1 36 ? 3.086 21.969 3.488 1 84.94 36 VAL B O 1
ATOM 1280 N N . LEU B 1 37 ? 3.766 22.953 5.406 1 86.56 37 LEU B N 1
ATOM 1281 C CA . LEU B 1 37 ? 5.027 23.469 4.887 1 86.56 37 LEU B CA 1
ATOM 1282 C C . LEU B 1 37 ? 6.176 22.531 5.215 1 86.56 37 LEU B C 1
ATOM 1284 O O . LEU B 1 37 ? 7.078 22.328 4.398 1 86.56 37 LEU B O 1
ATOM 1288 N N . SER B 1 38 ? 6.188 22.016 6.383 1 86 38 SER B N 1
ATOM 1289 C CA . SER B 1 38 ? 7.215 21.078 6.828 1 86 38 SER B CA 1
ATOM 1290 C C . SER B 1 38 ? 6.793 20.359 8.109 1 86 38 SER B C 1
ATOM 1292 O O . SER B 1 38 ? 5.828 20.75 8.758 1 86 38 SER B O 1
ATOM 1294 N N . GLY B 1 39 ? 7.449 19.203 8.469 1 89.5 39 GLY B N 1
ATOM 1295 C CA . GLY B 1 39 ? 7.18 18.453 9.68 1 89.5 39 GLY B CA 1
ATOM 1296 C C . GLY B 1 39 ? 8.047 17.219 9.82 1 89.5 39 GLY B C 1
ATOM 1297 O O . GLY B 1 39 ? 8.727 16.812 8.875 1 89.5 39 GLY B O 1
ATOM 1298 N N . SER B 1 40 ? 8.125 16.672 11.016 1 90.31 40 SER B N 1
ATOM 1299 C CA . SER B 1 40 ? 8.82 15.398 11.219 1 90.31 40 SER B CA 1
ATOM 1300 C C . SER B 1 40 ? 8.18 14.281 10.406 1 90.31 40 SER B C 1
ATOM 1302 O O . SER B 1 40 ? 6.969 14.289 10.172 1 90.31 40 SER B O 1
ATOM 1304 N N . PRO B 1 41 ? 8.969 13.312 9.938 1 90.38 41 PRO B N 1
ATOM 1305 C CA . PRO B 1 41 ? 8.43 12.188 9.172 1 90.38 41 PRO B CA 1
ATOM 1306 C C . PRO B 1 41 ? 7.262 11.5 9.875 1 90.38 41 PRO B C 1
ATOM 1308 O O . PRO B 1 41 ? 6.246 11.195 9.242 1 90.38 41 PRO B O 1
ATOM 1311 N N . GLU B 1 42 ? 7.359 11.289 11.18 1 88.69 42 GLU B N 1
ATOM 1312 C CA . GLU B 1 42 ? 6.32 10.617 11.945 1 88.69 42 GLU B CA 1
ATOM 1313 C C . GLU B 1 42 ? 5.016 11.414 11.93 1 88.69 42 GLU B C 1
ATOM 1315 O O . GLU B 1 42 ? 3.936 10.844 11.781 1 88.69 42 GLU B O 1
ATOM 1320 N N . ALA B 1 43 ? 5.164 12.695 12.102 1 89.12 43 ALA B N 1
ATOM 1321 C CA . ALA B 1 43 ? 3.984 13.555 12.125 1 89.12 43 ALA B CA 1
ATOM 1322 C C . ALA B 1 43 ? 3.328 13.617 10.75 1 89.12 43 ALA B C 1
ATOM 1324 O O . ALA B 1 43 ? 2.1 13.586 10.641 1 89.12 43 ALA B O 1
ATOM 1325 N N . LEU B 1 44 ? 4.117 13.727 9.695 1 91.5 44 LEU B N 1
ATOM 1326 C CA . LEU B 1 44 ? 3.607 13.812 8.328 1 91.5 44 LEU B CA 1
ATOM 1327 C C . LEU B 1 44 ? 2.885 12.523 7.945 1 91.5 44 LEU B C 1
ATOM 1329 O O . LEU B 1 44 ? 1.812 12.57 7.336 1 91.5 44 LEU B O 1
ATOM 1333 N N . ILE B 1 45 ? 3.432 11.367 8.32 1 91.62 45 ILE B N 1
ATOM 1334 C CA . ILE B 1 45 ? 2.828 10.078 8.016 1 91.62 45 ILE B CA 1
ATOM 1335 C C . ILE B 1 45 ? 1.506 9.93 8.766 1 91.62 45 ILE B C 1
ATOM 1337 O O . ILE B 1 45 ? 0.521 9.438 8.211 1 91.62 45 ILE B O 1
ATOM 1341 N N . ALA B 1 46 ? 1.449 10.352 10.008 1 85.94 46 ALA B N 1
ATOM 1342 C CA . ALA B 1 46 ? 0.23 10.281 10.805 1 85.94 46 ALA B CA 1
ATOM 1343 C C . ALA B 1 46 ? -0.889 11.102 10.18 1 85.94 46 ALA B C 1
ATOM 1345 O O . ALA B 1 46 ? -2.062 10.727 10.25 1 85.94 46 ALA B O 1
ATOM 1346 N N . ARG B 1 47 ? -0.497 12.188 9.547 1 85.75 47 ARG B N 1
ATOM 1347 C CA . ARG B 1 47 ? -1.481 13.055 8.914 1 85.75 47 ARG B CA 1
ATOM 1348 C C . ARG B 1 47 ? -1.924 12.5 7.566 1 85.75 47 ARG B C 1
ATOM 1350 O O . ARG B 1 47 ? -3.025 12.797 7.094 1 85.75 47 ARG B O 1
ATOM 1357 N N . LEU B 1 48 ? -1.048 11.797 6.914 1 87.69 48 LEU B N 1
ATOM 1358 C CA . LEU B 1 48 ? -1.343 11.195 5.617 1 87.69 48 LEU B CA 1
ATOM 1359 C C . LEU B 1 48 ? -2.42 10.125 5.746 1 87.69 48 LEU B C 1
ATOM 1361 O O . LEU B 1 48 ? -3.219 9.93 4.832 1 87.69 48 LEU B O 1
ATOM 1365 N N . LEU B 1 49 ? -2.418 9.352 6.809 1 82.19 49 LEU B N 1
ATOM 1366 C CA . LEU B 1 49 ? -3.381 8.281 7.031 1 82.19 49 LEU B CA 1
ATOM 1367 C C . LEU B 1 49 ? -4.637 8.805 7.715 1 82.19 49 LEU B C 1
ATOM 1369 O O . LEU B 1 49 ? -4.551 9.609 8.648 1 82.19 49 LEU B O 1
ATOM 1373 N N . PRO B 1 50 ? -5.805 8.773 6.863 1 64.81 50 PRO B N 1
ATOM 1374 C CA . PRO B 1 50 ? -7.039 9.398 7.344 1 64.81 50 PRO B CA 1
ATOM 1375 C C . PRO B 1 50 ? -7.359 9.031 8.789 1 64.81 50 PRO B C 1
ATOM 1377 O O . PRO B 1 50 ? -7.043 7.926 9.242 1 64.81 50 PRO B O 1
ATOM 1380 N N . THR B 1 51 ? -7.609 10.141 9.5 1 59.09 51 THR B N 1
ATOM 1381 C CA . THR B 1 51 ? -8.25 9.93 10.797 1 59.09 51 THR B CA 1
ATOM 1382 C C . THR B 1 51 ? -9.719 9.547 10.617 1 59.09 51 THR B C 1
ATOM 1384 O O . THR B 1 51 ? -10.266 9.664 9.523 1 59.09 51 THR B O 1
ATOM 1387 N N . ARG B 1 52 ? -10.305 8.805 11.492 1 57.62 52 ARG B N 1
ATOM 1388 C CA . ARG B 1 52 ? -11.68 8.312 11.539 1 57.62 52 ARG B CA 1
ATOM 1389 C C . ARG B 1 52 ? -12.625 9.266 10.812 1 57.62 52 ARG B C 1
ATOM 1391 O O . ARG B 1 52 ? -13.633 8.836 10.25 1 57.62 52 ARG B O 1
ATOM 1398 N N . ASN B 1 53 ? -12.305 10.547 10.742 1 55.44 53 ASN B N 1
ATOM 1399 C CA . ASN B 1 53 ? -13.375 11.453 10.352 1 55.44 53 ASN B CA 1
ATOM 1400 C C . ASN B 1 53 ? -12.984 12.281 9.133 1 55.44 53 ASN B C 1
ATOM 1402 O O . ASN B 1 53 ? -13.703 13.211 8.75 1 55.44 53 ASN B O 1
ATOM 1406 N N . SER B 1 54 ? -11.906 12.062 8.578 1 58.78 54 SER B N 1
ATOM 1407 C CA . SER B 1 54 ? -11.625 12.977 7.48 1 58.78 54 SER B CA 1
ATOM 1408 C C . SER B 1 54 ? -10.633 12.367 6.496 1 58.78 54 SER B C 1
ATOM 1410 O O . SER B 1 54 ? -9.688 11.688 6.902 1 58.78 54 SER B O 1
ATOM 1412 N N . THR B 1 55 ? -11.133 12.297 5.191 1 61.44 55 THR B N 1
ATOM 1413 C CA . THR B 1 55 ? -10.211 11.914 4.125 1 61.44 55 THR B CA 1
ATOM 1414 C C . THR B 1 55 ? -9.391 13.117 3.664 1 61.44 55 THR B C 1
ATOM 1416 O O . THR B 1 55 ? -9.938 14.211 3.473 1 61.44 55 THR B O 1
ATOM 1419 N N . ALA B 1 56 ? -8.164 13.031 3.855 1 68.44 56 ALA B N 1
ATOM 1420 C CA . ALA B 1 56 ? -7.289 14.07 3.328 1 68.44 56 ALA B CA 1
ATOM 1421 C C . ALA B 1 56 ? -7.57 14.328 1.85 1 68.44 56 ALA B C 1
ATOM 1423 O O . ALA B 1 56 ? -7.809 13.391 1.085 1 68.44 56 ALA B O 1
ATOM 1424 N N . ASP B 1 57 ? -7.91 15.594 1.531 1 78.06 57 ASP B N 1
ATOM 1425 C CA . ASP B 1 57 ? -8.125 15.898 0.119 1 78.06 57 ASP B CA 1
ATOM 1426 C C . ASP B 1 57 ? -6.848 15.68 -0.688 1 78.06 57 ASP B C 1
ATOM 1428 O O . ASP B 1 57 ? -5.77 15.484 -0.117 1 78.06 57 ASP B O 1
ATOM 1432 N N . THR B 1 58 ? -6.973 15.688 -1.975 1 81.88 58 THR B N 1
ATOM 1433 C CA . THR B 1 58 ? -5.898 15.336 -2.898 1 81.88 58 THR B CA 1
ATOM 1434 C C . THR B 1 58 ? -4.727 16.297 -2.758 1 81.88 58 THR B C 1
ATOM 1436 O O . THR B 1 58 ? -3.566 15.883 -2.758 1 81.88 58 THR B O 1
ATOM 1439 N N . ASN B 1 59 ? -5 17.594 -2.639 1 83.56 59 ASN B N 1
ATOM 1440 C CA . ASN B 1 59 ? -3.947 18.594 -2.52 1 83.56 59 ASN B CA 1
ATOM 1441 C C . ASN B 1 59 ? -3.162 18.422 -1.222 1 83.56 59 ASN B C 1
ATOM 1443 O O . ASN B 1 59 ? -1.938 18.578 -1.209 1 83.56 59 ASN B O 1
ATOM 1447 N N . TYR B 1 60 ? -3.975 18.172 -0.241 1 84.5 60 TYR B N 1
ATOM 1448 C CA . TYR B 1 60 ? -3.355 17.953 1.062 1 84.5 60 TYR B CA 1
ATOM 1449 C C . TYR B 1 60 ? -2.449 16.734 1.034 1 84.5 60 TYR B C 1
ATOM 1451 O O . TYR B 1 60 ? -1.296 16.797 1.468 1 84.5 60 TYR B O 1
ATOM 1459 N N . MET B 1 61 ? -2.863 15.57 0.512 1 88.62 61 MET B N 1
ATOM 1460 C CA . MET B 1 61 ? -2.08 14.344 0.397 1 88.62 61 MET B CA 1
ATOM 1461 C C . MET B 1 61 ? -0.833 14.57 -0.451 1 88.62 61 MET B C 1
ATOM 1463 O O . MET B 1 61 ? 0.254 14.109 -0.101 1 88.62 61 MET B O 1
ATOM 1467 N N . PHE B 1 62 ? -0.986 15.352 -1.512 1 88.56 62 PHE B N 1
ATOM 1468 C CA . PHE B 1 62 ? 0.127 15.648 -2.406 1 88.56 62 PHE B CA 1
ATOM 1469 C C . PHE B 1 62 ? 1.229 16.406 -1.668 1 88.56 62 PHE B C 1
ATOM 1471 O O . PHE B 1 62 ? 2.406 16.062 -1.783 1 88.56 62 PHE B O 1
ATOM 1478 N N . SER B 1 63 ? 0.83 17.406 -0.914 1 89.19 63 SER B N 1
ATOM 1479 C CA . SER B 1 63 ? 1.798 18.219 -0.179 1 89.19 63 SER B CA 1
ATOM 1480 C C . SER B 1 63 ? 2.549 17.375 0.851 1 89.19 63 SER B C 1
ATOM 1482 O O . SER B 1 63 ? 3.764 17.516 1.006 1 89.19 63 SER B O 1
ATOM 1484 N N . LEU B 1 64 ? 1.849 16.5 1.525 1 92.5 64 LEU B N 1
ATOM 1485 C CA . LEU B 1 64 ? 2.473 15.625 2.51 1 92.5 64 LEU B CA 1
ATOM 1486 C C . LEU B 1 64 ? 3.443 14.664 1.84 1 92.5 64 LEU B C 1
ATOM 1488 O O . LEU B 1 64 ? 4.57 14.484 2.307 1 92.5 64 LEU B O 1
ATOM 1492 N N . LEU B 1 65 ? 3.07 14.062 0.698 1 93.25 65 LEU B N 1
ATOM 1493 C CA . LEU B 1 65 ? 3.912 13.133 -0.05 1 93.25 65 LEU B CA 1
ATOM 1494 C C . LEU B 1 65 ? 5.18 13.828 -0.538 1 93.25 65 LEU B C 1
ATOM 1496 O O . LEU B 1 65 ? 6.277 13.273 -0.431 1 93.25 65 LEU B O 1
ATOM 1500 N N . LEU B 1 66 ? 5.012 15.047 -0.994 1 90.88 66 LEU B N 1
ATOM 1501 C CA . LEU B 1 66 ? 6.145 15.828 -1.484 1 90.88 66 LEU B CA 1
ATOM 1502 C C . LEU B 1 66 ? 7.145 16.094 -0.365 1 90.88 66 LEU B C 1
ATOM 1504 O O . LEU B 1 66 ? 8.352 15.93 -0.553 1 90.88 66 LEU B O 1
ATOM 1508 N N . ASN B 1 67 ? 6.688 16.484 0.764 1 92.75 67 ASN B N 1
ATOM 1509 C CA . ASN B 1 67 ? 7.555 16.75 1.91 1 92.75 67 ASN B CA 1
ATOM 1510 C C . ASN B 1 67 ? 8.273 15.477 2.357 1 92.75 67 ASN B C 1
ATOM 1512 O O . ASN B 1 67 ? 9.484 15.492 2.605 1 92.75 67 ASN B O 1
ATOM 1516 N N . LEU B 1 68 ? 7.578 14.328 2.379 1 94.94 68 LEU B N 1
ATOM 1517 C CA . LEU B 1 68 ? 8.125 13.062 2.832 1 94.94 68 LEU B CA 1
ATOM 1518 C C . LEU B 1 68 ? 9.188 12.547 1.858 1 94.94 68 LEU B C 1
ATOM 1520 O O . LEU B 1 68 ? 10.203 11.984 2.277 1 94.94 68 LEU B O 1
ATOM 1524 N N . ARG B 1 69 ? 8.977 12.789 0.641 1 91.81 69 ARG B N 1
ATOM 1525 C CA . ARG B 1 69 ? 9.891 12.305 -0.391 1 91.81 69 ARG B CA 1
ATOM 1526 C C . ARG B 1 69 ? 11.242 13 -0.305 1 91.81 69 ARG B C 1
ATOM 1528 O O . ARG B 1 69 ? 12.258 12.453 -0.73 1 91.81 69 ARG B O 1
ATOM 1535 N N . THR B 1 70 ? 11.273 14.172 0.211 1 91.94 70 THR B N 1
ATOM 1536 C CA . THR B 1 70 ? 12.523 14.93 0.322 1 91.94 70 THR B CA 1
ATOM 1537 C C . THR B 1 70 ? 13.43 14.32 1.386 1 91.94 70 THR B C 1
ATOM 1539 O O . THR B 1 70 ? 14.648 14.469 1.328 1 91.94 70 THR B O 1
ATOM 1542 N N . VAL B 1 71 ? 12.812 13.594 2.301 1 92.12 71 VAL B N 1
ATOM 1543 C CA . VAL B 1 71 ? 13.602 13.18 3.455 1 92.12 71 VAL B CA 1
ATOM 1544 C C . VAL B 1 71 ? 13.711 11.664 3.486 1 92.12 71 VAL B C 1
ATOM 1546 O O . VAL B 1 71 ? 14.438 11.102 4.312 1 92.12 71 VAL B O 1
ATOM 1549 N N . MET B 1 72 ? 12.984 10.914 2.576 1 94.12 72 MET B N 1
ATOM 1550 C CA . MET B 1 72 ? 13.078 9.453 2.59 1 94.12 72 MET B CA 1
ATOM 1551 C C . MET B 1 72 ? 12.789 8.883 1.208 1 94.12 72 MET B C 1
ATOM 1553 O O . MET B 1 72 ? 12.148 9.531 0.38 1 94.12 72 MET B O 1
ATOM 1557 N N . SER B 1 73 ? 13.352 7.672 0.974 1 94 73 SER B N 1
ATOM 1558 C CA . SER B 1 73 ? 13.117 6.969 -0.281 1 94 73 SER B CA 1
ATOM 1559 C C . SER B 1 73 ? 11.688 6.449 -0.361 1 94 73 SER B C 1
ATOM 1561 O O . SER B 1 73 ? 11.008 6.316 0.662 1 94 73 SER B O 1
ATOM 1563 N N . PRO B 1 74 ? 11.188 6.184 -1.559 1 95.06 74 PRO B N 1
ATOM 1564 C CA . PRO B 1 74 ? 9.852 5.613 -1.715 1 95.06 74 PRO B CA 1
ATOM 1565 C C . PRO B 1 74 ? 9.664 4.312 -0.937 1 95.06 74 PRO B C 1
ATOM 1567 O O . PRO B 1 74 ? 8.602 4.074 -0.368 1 95.06 74 PRO B O 1
ATOM 1570 N N . GLU B 1 75 ? 10.672 3.531 -0.874 1 94.06 75 GLU B N 1
ATOM 1571 C CA . GLU B 1 75 ? 10.602 2.262 -0.157 1 94.06 75 GLU B CA 1
ATOM 1572 C C . GLU B 1 75 ? 10.469 2.484 1.348 1 94.06 75 GLU B C 1
ATOM 1574 O O . GLU B 1 75 ? 9.672 1.818 2.012 1 94.06 75 GLU B O 1
ATOM 1579 N N . GLU B 1 76 ? 11.25 3.41 1.777 1 93.62 76 GLU B N 1
ATOM 1580 C CA . GLU B 1 76 ? 11.18 3.756 3.193 1 93.62 76 GLU B CA 1
ATOM 1581 C C . GLU B 1 76 ? 9.812 4.348 3.549 1 93.62 76 GLU B C 1
ATOM 1583 O O . GLU B 1 76 ? 9.25 4.035 4.602 1 93.62 76 GLU B O 1
ATOM 1588 N N . LEU B 1 77 ? 9.344 5.191 2.703 1 95.69 77 LEU B N 1
ATOM 1589 C CA . LEU B 1 77 ? 8.031 5.797 2.902 1 95.69 77 LEU B CA 1
ATOM 1590 C C . LEU B 1 77 ? 6.941 4.73 2.951 1 95.69 77 LEU B C 1
ATOM 1592 O O . LEU B 1 77 ? 6.105 4.73 3.857 1 95.69 77 LEU B O 1
ATOM 1596 N N . MET B 1 78 ? 6.938 3.846 2.029 1 95.25 78 MET B N 1
ATOM 1597 C CA . MET B 1 78 ? 5.973 2.752 1.999 1 95.25 78 MET B CA 1
ATOM 1598 C C . MET B 1 78 ? 6.043 1.926 3.277 1 95.25 78 MET B C 1
ATOM 1600 O O . MET B 1 78 ? 5.016 1.585 3.861 1 95.25 78 MET B O 1
ATOM 1604 N N . GLN B 1 79 ? 7.207 1.647 3.693 1 93.44 79 GLN B N 1
ATOM 1605 C CA . GLN B 1 79 ? 7.414 0.882 4.918 1 93.44 79 GLN B CA 1
ATOM 1606 C C . GLN B 1 79 ? 6.762 1.571 6.113 1 93.44 79 GLN B C 1
ATOM 1608 O O . GLN B 1 79 ? 6.059 0.933 6.898 1 93.44 79 GLN B O 1
ATOM 1613 N N . LYS B 1 80 ? 7.02 2.822 6.262 1 93.44 80 LYS B N 1
ATOM 1614 C CA . LYS B 1 80 ? 6.492 3.58 7.395 1 93.44 80 LYS B CA 1
ATOM 1615 C C . LYS B 1 80 ? 4.969 3.652 7.34 1 93.44 80 LYS B C 1
ATOM 1617 O O . LYS B 1 80 ? 4.301 3.604 8.375 1 93.44 80 LYS B O 1
ATOM 1622 N N . ILE B 1 81 ? 4.418 3.822 6.133 1 93.56 81 ILE B N 1
ATOM 1623 C CA . ILE B 1 81 ? 2.969 3.848 5.961 1 93.56 81 ILE B CA 1
ATOM 1624 C C . ILE B 1 81 ? 2.371 2.514 6.41 1 93.56 81 ILE B C 1
ATOM 1626 O O . ILE B 1 81 ? 1.401 2.486 7.172 1 93.56 81 ILE B O 1
ATOM 1630 N N . VAL B 1 82 ? 2.965 1.415 5.961 1 93.25 82 VAL B N 1
ATOM 1631 C CA . VAL B 1 82 ? 2.496 0.077 6.309 1 93.25 82 VAL B CA 1
ATOM 1632 C C . VAL B 1 82 ? 2.578 -0.124 7.82 1 93.25 82 VAL B C 1
ATOM 1634 O O . VAL B 1 82 ? 1.639 -0.633 8.438 1 93.25 82 VAL B O 1
ATOM 1637 N N . GLN B 1 83 ? 3.697 0.236 8.406 1 90.94 83 GLN B N 1
ATOM 1638 C CA . GLN B 1 83 ? 3.896 0.106 9.852 1 90.94 83 GLN B CA 1
ATOM 1639 C C . GLN B 1 83 ? 2.848 0.9 10.625 1 90.94 83 GLN B C 1
ATOM 1641 O O . GLN B 1 83 ? 2.279 0.404 11.594 1 90.94 83 GLN B O 1
ATOM 1646 N N . GLN B 1 84 ? 2.617 2.107 10.195 1 89.12 84 GLN B N 1
ATOM 1647 C CA . GLN B 1 84 ? 1.634 2.949 10.867 1 89.12 84 GLN B CA 1
ATOM 1648 C C . GLN B 1 84 ? 0.232 2.357 10.75 1 89.12 84 GLN B C 1
ATOM 1650 O O . GLN B 1 84 ? -0.556 2.43 11.695 1 89.12 84 GLN B O 1
ATOM 1655 N N . CYS B 1 85 ? -0.111 1.852 9.586 1 88.06 85 CYS B N 1
ATOM 1656 C CA . CYS B 1 85 ? -1.403 1.204 9.391 1 88.06 85 CYS B CA 1
ATOM 1657 C C . CYS B 1 85 ? -1.579 0.033 10.352 1 88.06 85 CYS B C 1
ATOM 1659 O O . CYS B 1 85 ? -2.633 -0.114 10.969 1 88.06 85 CYS B O 1
ATOM 1661 N N . MET B 1 86 ? -0.589 -0.768 10.477 1 87.5 86 MET B N 1
ATOM 1662 C CA . MET B 1 86 ? -0.651 -1.931 11.359 1 87.5 86 MET B CA 1
ATOM 1663 C C . MET B 1 86 ? -0.75 -1.502 12.82 1 87.5 86 MET B C 1
ATOM 1665 O O . MET B 1 86 ? -1.48 -2.111 13.602 1 87.5 86 MET B O 1
ATOM 1669 N N . PHE B 1 87 ? -0.001 -0.502 13.117 1 85.81 87 PHE B N 1
ATOM 1670 C CA . PHE B 1 87 ? -0.048 0.03 14.477 1 85.81 87 PHE B CA 1
ATOM 1671 C C . PHE B 1 87 ? -1.449 0.524 14.812 1 85.81 87 PHE B C 1
ATOM 1673 O O . PHE B 1 87 ? -1.988 0.198 15.875 1 85.81 87 PHE B O 1
ATOM 1680 N N . THR B 1 88 ? -2.059 1.271 13.875 1 82.5 88 THR B N 1
ATOM 1681 C CA . THR B 1 88 ? -3.395 1.819 14.086 1 82.5 88 THR B CA 1
ATOM 1682 C C . THR B 1 88 ? -4.43 0.702 14.172 1 82.5 88 THR B C 1
ATOM 1684 O O . THR B 1 88 ? -5.355 0.768 14.984 1 82.5 88 THR B O 1
ATOM 1687 N N . GLN B 1 89 ? -4.289 -0.287 13.383 1 81.19 89 GLN B N 1
ATOM 1688 C CA . GLN B 1 89 ? -5.207 -1.421 13.375 1 81.19 89 GLN B CA 1
ATOM 1689 C C . GLN B 1 89 ? -5.172 -2.16 14.711 1 81.19 89 GLN B C 1
ATOM 1691 O O . GLN B 1 89 ? -6.199 -2.641 15.188 1 81.19 89 GLN B O 1
ATOM 1696 N N . ASN B 1 90 ? -4.004 -2.191 15.312 1 83.81 90 ASN B N 1
ATOM 1697 C CA . ASN B 1 90 ? -3.84 -2.959 16.547 1 83.81 90 ASN B CA 1
ATOM 1698 C C . ASN B 1 90 ? -4.137 -2.111 17.781 1 83.81 90 ASN B C 1
ATOM 1700 O O . ASN B 1 90 ? -4.379 -2.646 18.859 1 83.81 90 ASN B O 1
ATOM 1704 N N . ALA B 1 91 ? -4.02 -0.843 17.688 1 79.38 91 ALA B N 1
ATOM 1705 C CA . ALA B 1 91 ? -4.137 0.064 18.828 1 79.38 91 ALA B CA 1
ATOM 1706 C C . ALA B 1 91 ? -5.602 0.331 19.156 1 79.38 91 ALA B C 1
ATOM 1708 O O . ALA B 1 91 ? -5.938 0.645 20.312 1 79.38 91 ALA B O 1
ATOM 1709 N N . ASP B 1 92 ? -6.418 0.287 18.219 1 73.38 92 ASP B N 1
ATOM 1710 C CA . ASP B 1 92 ? -7.805 0.685 18.438 1 73.38 92 ASP B CA 1
ATOM 1711 C C . ASP B 1 92 ? -8.758 -0.488 18.219 1 73.38 92 ASP B C 1
ATOM 1713 O O . ASP B 1 92 ? -8.852 -1.008 17.094 1 73.38 92 ASP B O 1
ATOM 1717 N N . ALA B 1 93 ? -9.438 -0.845 19.219 1 70.94 93 ALA B N 1
ATOM 1718 C CA . ALA B 1 93 ? -10.398 -1.943 19.188 1 70.94 93 ALA B CA 1
ATOM 1719 C C . ALA B 1 93 ? -11.414 -1.758 18.062 1 70.94 93 ALA B C 1
ATOM 1721 O O . ALA B 1 93 ? -11.938 -2.734 17.531 1 70.94 93 ALA B O 1
ATOM 1722 N N . VAL B 1 94 ? -11.805 -0.478 17.797 1 67.62 94 VAL B N 1
ATOM 1723 C CA . VAL B 1 94 ? -12.789 -0.19 16.766 1 67.62 94 VAL B CA 1
ATOM 1724 C C . VAL B 1 94 ? -12.312 -0.752 15.422 1 67.62 94 VAL B C 1
ATOM 1726 O O . VAL B 1 94 ? -13.117 -1.18 14.594 1 67.62 94 VAL B O 1
ATOM 1729 N N . ASN B 1 95 ? -11.016 -0.83 15.352 1 65.88 95 ASN B N 1
ATOM 1730 C CA . ASN B 1 95 ? -10.453 -1.291 14.094 1 65.88 95 ASN B CA 1
ATOM 1731 C C . ASN B 1 95 ? -10.484 -2.812 13.984 1 65.88 95 ASN B C 1
ATOM 1733 O O . ASN B 1 95 ? -10.133 -3.375 12.945 1 65.88 95 ASN B O 1
ATOM 1737 N N . PHE B 1 96 ? -11.039 -3.215 15.102 1 69.56 96 PHE B N 1
ATOM 1738 C CA . PHE B 1 96 ? -11.18 -4.668 15.07 1 69.56 96 PHE B CA 1
ATOM 1739 C C . PHE B 1 96 ? -12.477 -5.074 14.391 1 69.56 96 PHE B C 1
ATOM 1741 O O . PHE B 1 96 ? -12.594 -6.191 13.875 1 69.56 96 PHE B O 1
ATOM 1748 N N . CYS B 1 97 ? -13.312 -3.965 14.352 1 80.38 97 CYS B N 1
ATOM 1749 C CA . CYS B 1 97 ? -14.516 -4.309 13.609 1 80.38 97 CYS B CA 1
ATOM 1750 C C . CYS B 1 97 ? -14.305 -4.121 12.109 1 80.38 97 CYS B C 1
ATOM 1752 O O . CYS B 1 97 ? -13.438 -3.354 11.695 1 80.38 97 CYS B O 1
ATOM 1754 N N . ARG B 1 98 ? -15.102 -4.777 11.359 1 85.5 98 ARG B N 1
ATOM 1755 C CA . ARG B 1 98 ? -14.953 -4.82 9.906 1 85.5 98 ARG B CA 1
ATOM 1756 C C . ARG B 1 98 ? -15.055 -3.426 9.305 1 85.5 98 ARG B C 1
ATOM 1758 O O . ARG B 1 98 ? -14.289 -3.078 8.398 1 85.5 98 ARG B O 1
ATOM 1765 N N . GLU B 1 99 ? -15.93 -2.654 9.891 1 84.75 99 GLU B N 1
ATOM 1766 C CA . GLU B 1 99 ? -16.172 -1.319 9.352 1 84.75 99 GLU B CA 1
ATOM 1767 C C . GLU B 1 99 ? -14.938 -0.432 9.516 1 84.75 99 GLU B C 1
ATOM 1769 O O . GLU B 1 99 ? -14.586 0.317 8.602 1 84.75 99 GLU B O 1
ATOM 1774 N N . GLY B 1 100 ? -14.375 -0.475 10.703 1 83.06 100 GLY B N 1
ATOM 1775 C CA . GLY B 1 100 ? -13.18 0.309 10.961 1 83.06 100 GLY B CA 1
ATOM 1776 C C . GLY B 1 100 ? -11.992 -0.107 10.109 1 83.06 100 GLY B C 1
ATOM 1777 O O . GLY B 1 100 ? -11.266 0.743 9.586 1 83.06 100 GLY B O 1
ATOM 1778 N N . ARG B 1 101 ? -11.891 -1.342 9.852 1 85.62 101 ARG B N 1
ATOM 1779 C CA . ARG B 1 101 ? -10.82 -1.883 9.023 1 85.62 101 ARG B CA 1
ATOM 1780 C C . ARG B 1 101 ? -11.008 -1.493 7.559 1 85.62 101 ARG B C 1
ATOM 1782 O O . ARG B 1 101 ? -10.062 -1.055 6.902 1 85.62 101 ARG B O 1
ATOM 1789 N N . ASP B 1 102 ? -12.219 -1.611 7.133 1 87.69 102 ASP B N 1
ATOM 1790 C CA . ASP B 1 102 ? -12.523 -1.261 5.75 1 87.69 102 ASP B CA 1
ATOM 1791 C C . ASP B 1 102 ? -12.242 0.214 5.48 1 87.69 102 ASP B C 1
ATOM 1793 O O . ASP B 1 102 ? -11.734 0.569 4.414 1 87.69 102 ASP B O 1
ATOM 1797 N N . ARG B 1 103 ? -12.57 0.968 6.449 1 86.38 103 ARG B N 1
ATOM 1798 C CA . ARG B 1 103 ? -12.32 2.4 6.309 1 86.38 103 ARG B CA 1
ATOM 1799 C C . ARG B 1 103 ? -10.828 2.691 6.211 1 86.38 103 ARG B C 1
ATOM 1801 O O . ARG B 1 103 ? -10.398 3.473 5.359 1 86.38 103 ARG B O 1
ATOM 1808 N N . MET B 1 104 ? -10.117 2.102 7.016 1 87.38 104 MET B N 1
ATOM 1809 C CA . MET B 1 104 ? -8.68 2.311 7.043 1 87.38 104 MET B CA 1
ATOM 1810 C C . MET B 1 104 ? -8.039 1.891 5.719 1 87.38 104 MET B C 1
ATOM 1812 O O . MET B 1 104 ? -7.27 2.646 5.129 1 87.38 104 MET B O 1
ATOM 1816 N N . PHE B 1 105 ? -8.477 0.783 5.219 1 90.56 105 PHE B N 1
ATOM 1817 C CA . PHE B 1 105 ? -7.809 0.271 4.027 1 90.56 105 PHE B CA 1
ATOM 1818 C C . PHE B 1 105 ? -8.359 0.936 2.773 1 90.56 105 PHE B C 1
ATOM 1820 O O . PHE B 1 105 ? -7.656 1.047 1.764 1 90.56 105 PHE B O 1
ATOM 1827 N N . SER B 1 106 ? -9.562 1.453 2.867 1 90.12 106 SER B N 1
ATOM 1828 C CA . SER B 1 106 ? -10.039 2.314 1.792 1 90.12 106 SER B CA 1
ATOM 1829 C C . SER B 1 106 ? -9.188 3.568 1.664 1 90.12 106 SER B C 1
ATOM 1831 O O . SER B 1 106 ? -8.867 4 0.554 1 90.12 106 SER B O 1
ATOM 1833 N N . HIS B 1 107 ? -8.805 4.035 2.77 1 86.88 107 HIS B N 1
ATOM 1834 C CA . HIS B 1 107 ? -7.938 5.211 2.791 1 86.88 107 HIS B CA 1
ATOM 1835 C C . HIS B 1 107 ? -6.547 4.879 2.254 1 86.88 107 HIS B C 1
ATOM 1837 O O . HIS B 1 107 ? -5.945 5.688 1.542 1 86.88 107 HIS B O 1
ATOM 1843 N N . LEU B 1 108 ? -6.055 3.779 2.59 1 91.56 108 LEU B N 1
ATOM 1844 C CA . LEU B 1 108 ? -4.754 3.342 2.098 1 91.56 108 LEU B CA 1
ATOM 1845 C C . LEU B 1 108 ? -4.77 3.188 0.581 1 91.56 108 LEU B C 1
ATOM 1847 O O . LEU B 1 108 ? -3.812 3.564 -0.096 1 91.56 108 LEU B O 1
ATOM 1851 N N . LEU B 1 109 ? -5.836 2.672 0.067 1 93.81 109 LEU B N 1
ATOM 1852 C CA . LEU B 1 109 ? -5.98 2.537 -1.378 1 93.81 109 LEU B CA 1
ATOM 1853 C C . LEU B 1 109 ? -6.004 3.906 -2.051 1 93.81 109 LEU B C 1
ATOM 1855 O O . LEU B 1 109 ? -5.332 4.117 -3.061 1 93.81 109 LEU B O 1
ATOM 1859 N N . ARG B 1 110 ? -6.684 4.793 -1.448 1 90.44 110 ARG B N 1
ATOM 1860 C CA . ARG B 1 110 ? -6.738 6.152 -1.969 1 90.44 110 ARG B CA 1
ATOM 1861 C C . ARG B 1 110 ? -5.363 6.812 -1.938 1 90.44 110 ARG B C 1
ATOM 1863 O O . ARG B 1 110 ? -4.977 7.496 -2.887 1 90.44 110 ARG B O 1
ATOM 1870 N N . LEU B 1 111 ? -4.711 6.609 -0.874 1 91.94 111 LEU B N 1
ATOM 1871 C CA . LEU B 1 111 ? -3.359 7.137 -0.729 1 91.94 111 LEU B CA 1
ATOM 1872 C C . LEU B 1 111 ? -2.441 6.578 -1.812 1 91.94 111 LEU B C 1
ATOM 1874 O O . LEU B 1 111 ? -1.678 7.324 -2.43 1 91.94 111 LEU B O 1
ATOM 1878 N N . CYS B 1 112 ? -2.502 5.348 -2.109 1 93.75 112 CYS B N 1
ATOM 1879 C CA . CYS B 1 11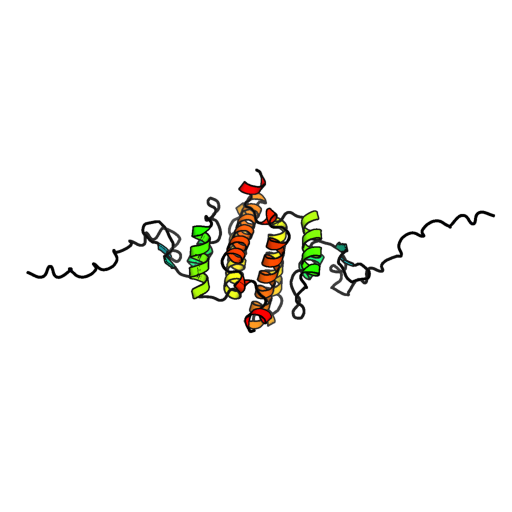2 ? -1.677 4.711 -3.133 1 93.75 112 CYS B CA 1
ATOM 1880 C C . CYS B 1 112 ? -1.985 5.277 -4.512 1 93.75 112 CYS B C 1
ATOM 1882 O O . CYS B 1 112 ? -1.074 5.52 -5.309 1 93.75 112 CYS B O 1
ATOM 1884 N N . ARG B 1 113 ? -3.252 5.508 -4.688 1 92.75 113 ARG B N 1
ATOM 1885 C CA . ARG B 1 113 ? -3.643 6.094 -5.965 1 92.75 113 ARG B CA 1
ATOM 1886 C C . ARG B 1 113 ? -3.051 7.492 -6.129 1 92.75 113 ARG B C 1
ATOM 1888 O O . ARG B 1 113 ? -2.488 7.812 -7.18 1 92.75 113 ARG B O 1
ATOM 1895 N N . GLU B 1 114 ? -3.227 8.273 -5.152 1 92 114 GLU B N 1
ATOM 1896 C CA . GLU B 1 114 ? -2.689 9.625 -5.203 1 92 114 GLU B CA 1
ATOM 1897 C C . GLU B 1 114 ? -1.174 9.617 -5.375 1 92 114 GLU B C 1
ATOM 1899 O O . GLU B 1 114 ? -0.626 10.391 -6.16 1 92 114 GLU B O 1
ATOM 1904 N N . TRP B 1 115 ? -0.504 8.773 -4.68 1 95.31 115 TRP B N 1
ATOM 1905 C CA . TRP B 1 115 ? 0.947 8.633 -4.75 1 95.31 115 TRP B CA 1
ATOM 1906 C C . TRP B 1 115 ? 1.388 8.219 -6.148 1 95.31 115 TRP B C 1
ATOM 1908 O O . TRP B 1 115 ? 2.266 8.852 -6.746 1 95.31 115 TRP B O 1
ATOM 1918 N N . ALA B 1 116 ? 0.793 7.27 -6.719 1 93.62 116 ALA B N 1
ATOM 1919 C CA . ALA B 1 116 ? 1.149 6.762 -8.039 1 93.62 116 ALA B CA 1
ATOM 1920 C C . ALA B 1 116 ? 0.862 7.801 -9.125 1 93.62 116 ALA B C 1
ATOM 1922 O O . ALA B 1 116 ? 1.591 7.891 -10.117 1 93.62 116 ALA B O 1
ATOM 1923 N N . THR B 1 117 ? -0.173 8.609 -8.945 1 91.75 117 THR B N 1
ATOM 1924 C CA . THR B 1 117 ? -0.563 9.633 -9.914 1 91.75 117 THR B CA 1
ATOM 1925 C C . THR B 1 117 ? 0.373 10.836 -9.836 1 91.75 117 THR B C 1
ATOM 1927 O O . THR B 1 117 ? 0.765 11.383 -10.867 1 91.75 117 THR B O 1
ATOM 1930 N N . SER B 1 118 ? 0.708 11.203 -8.664 1 91.06 118 SER B N 1
ATOM 1931 C CA . SER B 1 118 ? 1.479 12.422 -8.453 1 91.06 118 SER B CA 1
ATOM 1932 C C . SER B 1 118 ? 2.961 12.195 -8.727 1 91.06 118 SER B C 1
ATOM 1934 O O . SER B 1 118 ? 3.65 13.094 -9.219 1 91.06 118 SER B O 1
ATOM 1936 N N . ILE B 1 119 ? 3.451 11 -8.43 1 93.06 119 ILE B N 1
ATOM 1937 C CA . ILE B 1 119 ? 4.875 10.703 -8.547 1 93.06 119 ILE B CA 1
ATOM 1938 C C . ILE B 1 119 ? 5.07 9.328 -9.172 1 93.06 119 ILE B C 1
ATOM 1940 O O . ILE B 1 119 ? 5.594 8.414 -8.531 1 93.06 119 ILE B O 1
ATOM 1944 N N . PRO B 1 120 ? 4.793 9.156 -10.383 1 92.25 120 PRO B N 1
ATOM 1945 C CA . PRO B 1 120 ? 4.797 7.832 -11.023 1 92.25 120 PRO B CA 1
ATOM 1946 C C . PRO B 1 120 ? 6.172 7.176 -11.008 1 92.25 120 PRO B C 1
ATOM 1948 O O . PRO B 1 120 ? 6.273 5.945 -10.969 1 92.25 120 PRO B O 1
ATOM 1951 N N . HIS B 1 121 ? 7.238 7.902 -10.969 1 92 121 HIS B N 1
ATOM 1952 C CA . HIS B 1 121 ? 8.586 7.355 -11.023 1 92 121 HIS B CA 1
ATOM 1953 C C . HIS B 1 121 ? 8.914 6.574 -9.758 1 92 121 HIS B C 1
ATOM 1955 O O . HIS B 1 121 ? 9.766 5.68 -9.773 1 92 121 HIS B O 1
ATOM 1961 N N . ASP B 1 122 ? 8.242 6.836 -8.656 1 93.62 122 ASP B N 1
ATOM 1962 C CA . ASP B 1 122 ? 8.477 6.145 -7.387 1 93.62 122 ASP B CA 1
ATOM 1963 C C . ASP B 1 122 ? 8.023 4.691 -7.469 1 93.62 122 ASP B C 1
ATOM 1965 O O . ASP B 1 122 ? 8.438 3.859 -6.656 1 93.62 122 ASP B O 1
ATOM 1969 N N . PHE B 1 123 ? 7.172 4.312 -8.406 1 92.12 123 PHE B N 1
ATOM 1970 C CA . PHE B 1 123 ? 6.539 3.002 -8.453 1 92.12 123 PHE B CA 1
ATOM 1971 C C . PHE B 1 123 ? 7.215 2.111 -9.484 1 92.12 123 PHE B C 1
ATOM 1973 O O . PHE B 1 123 ? 6.734 1.014 -9.781 1 92.12 123 PHE B O 1
ATOM 1980 N N . ARG B 1 124 ? 8.273 2.709 -9.977 1 84.94 124 ARG B N 1
ATOM 1981 C CA . ARG B 1 124 ? 9.039 1.914 -10.93 1 84.94 124 ARG B CA 1
ATOM 1982 C C . ARG B 1 124 ? 10.07 1.042 -10.219 1 84.94 124 ARG B C 1
ATOM 1984 O O . ARG B 1 124 ? 10.57 1.406 -9.156 1 84.94 124 ARG B O 1
ATOM 1991 N N . SER B 1 125 ? 10.203 -0.268 -10.656 1 70.31 125 SER B N 1
ATOM 1992 C CA . SER B 1 125 ? 11.109 -1.206 -10.008 1 70.31 125 SER B CA 1
ATOM 1993 C C . SER B 1 125 ? 12.508 -0.603 -9.852 1 70.31 125 SER B C 1
ATOM 1995 O O . SER B 1 125 ? 12.875 0.317 -10.586 1 70.31 125 SER B O 1
ATOM 1997 N N . GLU B 1 126 ? 13.133 -1.092 -8.719 1 66.81 126 GLU B N 1
ATOM 1998 C CA . GLU B 1 126 ? 14.516 -0.695 -8.484 1 66.81 126 GLU B CA 1
ATOM 1999 C C . GLU B 1 126 ? 15.344 -0.793 -9.758 1 66.81 126 GLU B C 1
ATOM 2001 O O . GLU B 1 126 ? 16.188 0.069 -10.031 1 66.81 126 GLU B O 1
ATOM 2006 N N . HIS B 1 127 ? 15.062 -1.881 -10.461 1 61.5 127 HIS B N 1
ATOM 2007 C CA . HIS B 1 127 ? 15.828 -2.088 -11.68 1 61.5 127 HIS B CA 1
ATOM 2008 C C . HIS B 1 127 ? 15.562 -0.98 -12.695 1 61.5 127 HIS B C 1
ATOM 2010 O O . HIS B 1 127 ? 16.422 -0.668 -13.516 1 61.5 127 HIS B O 1
ATOM 2016 N N . MET B 1 128 ? 14.461 -0.522 -12.625 1 59.94 128 MET B N 1
ATOM 2017 C CA . MET B 1 128 ? 14.102 0.521 -13.586 1 59.94 128 MET B CA 1
ATOM 2018 C C . MET B 1 128 ? 14.539 1.894 -13.078 1 59.94 128 MET B C 1
ATOM 2020 O O . MET B 1 128 ? 14.602 2.85 -13.852 1 59.94 128 MET B O 1
ATOM 2024 N N . ARG B 1 129 ? 14.938 1.959 -11.812 1 60.62 129 ARG B N 1
ATOM 2025 C CA . ARG B 1 129 ? 15.352 3.25 -11.273 1 60.62 129 ARG B CA 1
ATOM 2026 C C . ARG B 1 129 ? 16.828 3.52 -11.555 1 60.62 129 ARG B C 1
ATOM 2028 O O . ARG B 1 129 ? 17.234 4.672 -11.68 1 60.62 129 ARG B O 1
ATOM 2035 N N . THR B 1 130 ? 17.719 2.508 -11.484 1 51.44 130 THR B N 1
ATOM 2036 C CA . THR B 1 130 ? 19.156 2.664 -11.688 1 51.44 130 THR B CA 1
ATOM 2037 C C . THR B 1 130 ? 19.469 2.814 -13.172 1 51.44 130 THR B C 1
ATOM 2039 O O . THR B 1 130 ? 20.625 2.98 -13.547 1 51.44 130 THR B O 1
ATOM 2042 N N . ARG B 1 131 ? 18.422 2.766 -13.969 1 45.09 131 ARG B N 1
ATOM 2043 C CA . ARG B 1 131 ? 18.844 2.984 -15.344 1 45.09 131 ARG B CA 1
ATOM 2044 C C . ARG B 1 131 ? 18.781 4.465 -15.703 1 45.09 131 ARG B C 1
ATOM 2046 O O . ARG B 1 131 ? 17.844 5.164 -15.336 1 45.09 131 ARG B O 1
#

Nearest PDB structures (foldseek):
  8tw7-assembly1_1  TM=3.763E-01  e=5.130E+00  Saccharomyces cerevisiae
  5doy-assembly2_2o  TM=3.532E-01  e=5.130E+00  Thermus thermophilus HB8
  8fc5-assembly2_2o  TM=2.885E-01  e=4.580E+00  Thermus thermophilus HB8
  8buu-assembly1_o  TM=3.587E-01  e=8.069E+00  Bacillus subtilis subsp. subtilis str. 168
  8tw7-assembly1_1  TM=6.244E-01  e=5.515E+00  Saccharomyces cerevisiae